Protein AF-B9A0T4-F1 (afdb_monomer)

InterPro domains:
  IPR021348 Domiain of unknown function DUF2963 [PF11178] (79-109)
  IPR021348 Domiain of unknown function DUF2963 [PF11178] (116-161)
  IPR021348 Domiain of unknown function DUF2963 [PF11178] (165-193)

Mean predicted aligned error: 15.24 Å

Foldseek 3Di:
DDDDPPPPPPVVVVVVVVVVVVVVVVVVVVVVVVVVPPDDDDDDDDDDDDDDDVVVVVVVVVVVVVVVVVVVVVCLVVQWDKDFDADPVNPATQKIFIAGPPLRATAKIFGADPVHNPATQKMFGADPVNATAKMWGADPVNPATQKMWGADPVNATAKMWGADPNSPFTQKMWGADPVNHTAKMWGADSVRHTPDMDGD

Secondary structure (DSSP, 8-state):
-----GGGSHHHHHHHHHHHHHHHHHHHHHHHHHHHTS-PPPP--------SHHHHHHHHHHHHHHHHHHHHHHHHHHHEEEEEEE-TTSSSEEEEEEEETTT--EEEEEEE-SS-SSSEEEEEEE-TTS-EEEEEEE-TTSSSEEEEEEE-TTS-EEEEEEE-TTSSSEEEEEEE-TTS-EEEEEEE-TTS-EEEEEE-

Organism: Onion yellows phytoplasma (strain OY-M) (NCBI:txid262768)

Structure (mmCIF, N/CA/C/O backbone):
data_AF-B9A0T4-F1
#
_entry.id   AF-B9A0T4-F1
#
loop_
_atom_site.group_PDB
_atom_site.id
_atom_site.type_symbol
_atom_site.label_atom_id
_atom_site.label_alt_id
_atom_site.label_comp_id
_atom_site.label_asym_id
_atom_site.label_entity_id
_atom_site.label_seq_id
_atom_site.pdbx_PDB_ins_code
_atom_site.Cartn_x
_atom_site.Cartn_y
_atom_site.Cartn_z
_atom_site.occupancy
_atom_site.B_iso_or_equiv
_atom_site.auth_seq_id
_atom_site.auth_comp_id
_atom_site.auth_asym_id
_atom_site.auth_atom_id
_atom_site.pdbx_PDB_model_num
ATOM 1 N N . MET A 1 1 ? -53.960 42.866 22.871 1.00 45.41 1 MET A N 1
ATOM 2 C CA . MET A 1 1 ? -52.857 43.375 23.716 1.00 45.41 1 MET A CA 1
ATOM 3 C C . MET A 1 1 ? -51.830 42.257 23.912 1.00 45.41 1 MET A C 1
ATOM 5 O O . MET A 1 1 ? -52.162 41.285 24.572 1.00 45.41 1 MET A O 1
ATOM 9 N N . LYS A 1 2 ? -50.658 42.354 23.263 1.00 39.75 2 LYS A N 1
ATOM 10 C CA . LYS A 1 2 ? -49.323 41.816 23.637 1.00 39.75 2 LYS A CA 1
ATOM 11 C C . LYS A 1 2 ? -48.435 41.761 22.384 1.00 39.75 2 LYS A C 1
ATOM 13 O O . LYS A 1 2 ? -48.797 41.174 21.372 1.00 39.75 2 LYS A O 1
ATOM 18 N N . THR A 1 3 ? -47.308 42.455 22.465 1.00 44.31 3 THR A N 1
ATOM 19 C CA . THR A 1 3 ? -46.312 42.695 21.417 1.00 44.31 3 THR A CA 1
ATOM 20 C C . THR A 1 3 ? -45.319 41.532 21.314 1.00 44.31 3 THR A C 1
ATOM 22 O O . THR A 1 3 ? -44.830 41.030 22.323 1.00 44.31 3 THR A O 1
ATOM 25 N N . ASN A 1 4 ? -44.987 41.114 20.088 1.00 44.19 4 ASN A N 1
ATOM 26 C CA . ASN A 1 4 ? -43.950 40.117 19.807 1.00 44.19 4 ASN A CA 1
ATOM 27 C C . ASN A 1 4 ? -42.601 40.818 19.564 1.00 44.19 4 ASN A C 1
ATOM 29 O O . ASN A 1 4 ? -42.313 41.262 18.457 1.00 44.19 4 ASN A O 1
ATOM 33 N N . ASN A 1 5 ? -41.780 40.918 20.613 1.00 55.59 5 ASN A N 1
ATOM 34 C CA . ASN A 1 5 ? -40.442 41.528 20.586 1.00 55.59 5 ASN A CA 1
ATOM 35 C C . ASN A 1 5 ? -39.289 40.498 20.616 1.00 55.59 5 ASN A C 1
ATOM 37 O O . ASN A 1 5 ? -38.144 40.851 20.898 1.00 55.59 5 ASN A O 1
ATOM 41 N N . GLN A 1 6 ? -39.531 39.219 20.310 1.00 54.44 6 GLN A N 1
ATOM 42 C CA . GLN A 1 6 ? -38.516 38.170 20.510 1.00 54.44 6 GLN A CA 1
ATOM 43 C C . GLN A 1 6 ? -37.467 38.021 19.392 1.00 54.44 6 GLN A C 1
ATOM 45 O O . GLN A 1 6 ? -36.498 37.281 19.563 1.00 54.44 6 GLN A O 1
ATOM 50 N N . LYS A 1 7 ? -37.572 38.742 18.267 1.00 50.25 7 LYS A N 1
ATOM 51 C CA . LYS A 1 7 ? -36.628 38.567 17.142 1.00 50.25 7 LYS A CA 1
ATOM 52 C C . LYS A 1 7 ? -35.309 39.349 17.279 1.00 50.25 7 LYS A C 1
ATOM 54 O O . LYS A 1 7 ? -34.365 39.067 16.551 1.00 50.25 7 LYS A O 1
ATOM 59 N N . LYS A 1 8 ? -35.199 40.296 18.224 1.00 48.72 8 LYS A N 1
ATOM 60 C CA . LYS A 1 8 ? -34.036 41.209 18.332 1.00 48.72 8 LYS A CA 1
ATOM 61 C C . LYS A 1 8 ? -32.921 40.741 19.287 1.00 48.72 8 LYS A C 1
ATOM 63 O O . LYS A 1 8 ? -31.848 41.338 19.283 1.00 48.72 8 LYS A O 1
ATOM 68 N N . LEU A 1 9 ? -33.136 39.687 20.087 1.00 53.84 9 LEU A N 1
ATOM 69 C CA . LEU A 1 9 ? -32.144 39.231 21.080 1.00 53.84 9 LEU A CA 1
ATOM 70 C C . LEU A 1 9 ? -31.079 38.280 20.500 1.00 53.84 9 LEU A C 1
ATOM 72 O O . LEU A 1 9 ? -29.910 38.389 20.860 1.00 53.84 9 LEU A O 1
ATOM 76 N N . LYS A 1 10 ? -31.450 37.385 19.570 1.00 53.00 10 LYS A N 1
ATOM 77 C CA . LYS A 1 10 ? -30.541 36.343 19.042 1.00 53.00 10 LYS A CA 1
ATOM 78 C C . LYS A 1 10 ? -29.350 36.915 18.260 1.00 53.00 10 LYS A C 1
ATOM 80 O O . LYS A 1 10 ? -28.236 36.426 18.414 1.00 53.00 10 LYS A O 1
ATOM 85 N N . ASN A 1 11 ? -29.549 38.001 17.510 1.00 52.66 11 ASN A N 1
ATOM 86 C CA . ASN A 1 11 ? -28.471 38.623 16.729 1.00 52.66 11 ASN A CA 1
ATOM 87 C C . ASN A 1 11 ? -27.453 39.375 17.604 1.00 52.66 11 ASN A C 1
ATOM 89 O O . ASN A 1 11 ? -26.297 39.494 17.215 1.00 52.66 11 ASN A O 1
ATOM 93 N N . LYS A 1 12 ? -27.842 39.852 18.798 1.00 50.31 12 LYS A N 1
ATOM 94 C CA . LYS A 1 12 ? -26.901 40.505 19.725 1.00 50.31 12 LYS A CA 1
ATOM 95 C C . LYS A 1 12 ? -25.941 39.507 20.371 1.00 50.31 12 LYS A C 1
ATOM 97 O O . LYS A 1 12 ? -24.775 39.831 20.543 1.00 50.31 12 LYS A O 1
ATOM 102 N N . ILE A 1 13 ? -26.410 38.296 20.677 1.00 54.97 13 ILE A N 1
ATOM 103 C CA . ILE A 1 13 ? -25.571 37.230 21.239 1.00 54.97 13 ILE A CA 1
ATOM 104 C C . ILE A 1 13 ? -24.464 36.837 20.252 1.00 54.97 13 ILE A C 1
ATOM 106 O O . ILE A 1 13 ? -23.302 36.864 20.631 1.00 54.97 13 ILE A O 1
ATOM 110 N N . PHE A 1 14 ? -24.766 36.603 18.971 1.00 52.88 14 PHE A N 1
ATOM 111 C CA . PHE A 1 14 ? -23.727 36.264 17.982 1.00 52.88 14 PHE A CA 1
ATOM 112 C C . PHE A 1 14 ? -22.645 37.351 17.816 1.00 52.88 14 PHE A C 1
ATOM 114 O O . PHE A 1 14 ? -21.471 37.023 17.662 1.00 52.88 14 PHE A O 1
ATOM 121 N N . ILE A 1 15 ? -23.006 38.636 17.917 1.00 56.72 15 ILE A N 1
ATOM 122 C CA . ILE A 1 15 ? -22.047 39.755 17.845 1.00 56.72 15 ILE A CA 1
ATOM 123 C C . ILE A 1 15 ? -21.117 39.780 19.071 1.00 56.72 15 ILE A C 1
ATOM 125 O O . ILE A 1 15 ? -19.922 40.031 18.933 1.00 56.72 15 ILE A O 1
ATOM 129 N N . ILE A 1 16 ? -21.640 39.478 20.264 1.00 54.59 16 ILE A N 1
ATOM 130 C CA . ILE A 1 16 ? -20.858 39.473 21.511 1.00 54.59 16 ILE A CA 1
ATOM 131 C C . ILE A 1 16 ? -19.826 38.332 21.516 1.00 54.59 16 ILE A C 1
ATOM 133 O O . ILE A 1 16 ? -18.684 38.549 21.914 1.00 54.59 16 ILE A O 1
ATOM 137 N N . TRP A 1 17 ? -20.187 37.144 21.017 1.00 48.72 17 TRP A N 1
ATOM 138 C CA . TRP A 1 17 ? -19.256 36.010 20.922 1.00 48.72 17 TRP A CA 1
ATOM 139 C C . TRP A 1 17 ? -18.187 36.211 19.836 1.00 48.72 17 TRP A C 1
ATOM 141 O O . TRP A 1 17 ? -17.027 35.867 20.055 1.00 48.72 17 TRP A O 1
ATOM 151 N N . GLY A 1 18 ? -18.537 36.837 18.704 1.00 52.94 18 GLY A N 1
ATOM 152 C CA . GLY A 1 18 ? -17.570 37.189 17.658 1.00 52.94 18 GLY A CA 1
ATOM 153 C C . GLY A 1 18 ? -16.496 38.174 18.136 1.00 52.94 18 GLY A C 1
ATOM 154 O O . GLY A 1 18 ? -15.316 37.967 17.863 1.00 52.94 18 GLY A O 1
ATOM 155 N N . LEU A 1 19 ? -16.888 39.188 18.919 1.00 56.19 19 LEU A N 1
ATOM 156 C CA . LEU A 1 19 ? -15.961 40.178 19.485 1.00 56.19 19 LEU A CA 1
ATOM 157 C C . LEU A 1 19 ? -14.999 39.574 20.521 1.00 56.19 19 LEU A C 1
ATOM 159 O O . LEU A 1 19 ? -13.835 39.978 20.596 1.00 56.19 19 LEU A O 1
ATOM 163 N N . PHE A 1 20 ? -15.454 38.576 21.283 1.00 59.62 20 PHE A N 1
ATOM 164 C CA . PHE A 1 20 ? -14.624 37.885 22.273 1.00 59.62 20 PHE A CA 1
ATOM 165 C C . PHE A 1 20 ? -13.517 37.054 21.610 1.00 59.62 20 PHE A C 1
ATOM 167 O O . PHE A 1 20 ? -12.359 37.118 22.020 1.00 59.62 20 PHE A O 1
ATOM 174 N N . ILE A 1 21 ? -13.851 36.334 20.533 1.00 65.06 21 ILE A N 1
ATOM 175 C CA . ILE A 1 21 ? -12.897 35.507 19.779 1.00 65.06 21 ILE A CA 1
ATOM 176 C C . ILE A 1 21 ? -11.823 36.383 19.121 1.00 65.06 21 ILE A C 1
ATOM 178 O O . ILE A 1 21 ? -10.635 36.075 19.216 1.00 65.06 21 ILE A O 1
ATOM 182 N N . THR A 1 22 ? -12.206 37.517 18.526 1.00 65.75 22 THR A N 1
ATOM 183 C CA . THR A 1 22 ? -11.238 38.464 17.948 1.00 65.75 22 THR A CA 1
ATOM 184 C C . THR A 1 22 ? -10.312 39.082 18.994 1.00 65.75 22 THR A C 1
ATOM 186 O O . THR A 1 22 ? -9.131 39.272 18.716 1.00 65.75 22 THR A O 1
ATOM 189 N N . GLY A 1 23 ? -10.809 39.347 20.209 1.00 69.94 23 GLY A N 1
ATOM 190 C CA . GLY A 1 23 ? -9.989 39.866 21.306 1.00 69.94 23 GLY A CA 1
ATOM 191 C C . GLY A 1 23 ? -8.914 38.874 21.756 1.00 69.94 23 GLY A C 1
ATOM 192 O O . GLY A 1 23 ? -7.755 39.252 21.909 1.00 69.94 23 GLY A O 1
ATOM 193 N N . VAL A 1 24 ? -9.269 37.593 21.895 1.00 75.31 24 VAL A N 1
ATOM 194 C CA . VAL A 1 24 ? -8.319 36.531 22.274 1.00 75.31 24 VAL A CA 1
ATOM 195 C C . VAL A 1 24 ? -7.234 36.355 21.209 1.00 75.31 24 VAL A C 1
ATOM 197 O O . VAL A 1 24 ? -6.053 36.286 21.547 1.00 75.31 24 VAL A O 1
ATOM 200 N N . ILE A 1 25 ? -7.605 36.358 19.924 1.00 75.88 25 ILE A N 1
ATOM 201 C CA . ILE A 1 25 ? -6.648 36.266 18.810 1.00 75.88 25 ILE A CA 1
ATOM 202 C C . ILE A 1 25 ? -5.667 37.444 18.832 1.00 75.88 25 ILE A C 1
ATOM 204 O O . ILE A 1 25 ? -4.465 37.238 18.672 1.00 75.88 25 ILE A O 1
ATOM 208 N N . LEU A 1 26 ? -6.151 38.665 19.083 1.00 74.75 26 LEU A N 1
ATOM 209 C CA . LEU A 1 26 ? -5.306 39.858 19.154 1.00 74.75 26 LEU A CA 1
ATOM 210 C C . LEU A 1 26 ? -4.283 39.768 20.299 1.00 74.75 26 LEU A C 1
ATOM 212 O O . LEU A 1 26 ? -3.116 40.099 20.105 1.00 74.75 26 LEU A O 1
ATOM 216 N N . VAL A 1 27 ? -4.695 39.271 21.471 1.00 79.19 27 VAL A N 1
ATOM 217 C CA . VAL A 1 27 ? -3.799 39.069 22.623 1.00 79.19 27 VAL A CA 1
ATOM 218 C C . VAL A 1 27 ? -2.712 38.045 22.299 1.00 79.19 27 VAL A C 1
ATOM 220 O O . VAL A 1 27 ? -1.538 38.303 22.562 1.00 79.19 27 VAL A O 1
ATOM 223 N N . PHE A 1 28 ? -3.065 36.921 21.668 1.00 80.81 28 PHE A N 1
ATOM 224 C CA . PHE A 1 28 ? -2.076 35.934 21.223 1.00 80.81 28 PHE A CA 1
ATOM 225 C C . PHE A 1 28 ? -1.101 36.509 20.187 1.00 80.81 28 PHE A C 1
ATOM 227 O O . PHE A 1 28 ? 0.096 36.237 20.266 1.00 80.81 28 PHE A O 1
ATOM 234 N N . LEU A 1 29 ? -1.575 37.347 19.259 1.00 76.75 29 LEU A N 1
ATOM 235 C CA . LEU A 1 29 ? -0.731 37.989 18.246 1.00 76.75 29 LEU A CA 1
ATOM 236 C C . LEU A 1 29 ? 0.253 38.994 18.867 1.00 76.75 29 LEU A C 1
ATOM 238 O O . LEU A 1 29 ? 1.410 39.060 18.459 1.00 76.75 29 LEU A O 1
ATOM 242 N N . ILE A 1 30 ? -0.180 39.732 19.895 1.00 79.56 30 ILE A N 1
ATOM 243 C CA . ILE A 1 30 ? 0.678 40.641 20.670 1.00 79.56 30 ILE A CA 1
ATOM 244 C C . ILE A 1 30 ? 1.736 39.853 21.451 1.00 79.56 30 ILE A C 1
ATOM 246 O O . ILE A 1 30 ? 2.905 40.230 21.432 1.00 79.56 30 ILE A O 1
ATOM 250 N N . ILE A 1 31 ? 1.364 38.741 22.095 1.00 78.19 31 ILE A N 1
ATOM 251 C CA . ILE A 1 31 ? 2.320 37.860 22.788 1.00 78.19 31 ILE A CA 1
ATOM 252 C C . ILE A 1 31 ? 3.355 37.306 21.798 1.00 78.19 31 ILE A C 1
ATOM 254 O O . ILE A 1 31 ? 4.543 37.274 22.115 1.00 78.19 31 ILE A O 1
ATOM 258 N N . LEU A 1 32 ? 2.931 36.928 20.587 1.00 75.81 32 LEU A N 1
ATOM 259 C CA . LEU A 1 32 ? 3.823 36.445 19.532 1.00 75.81 32 LEU A CA 1
ATOM 260 C C . LEU A 1 32 ? 4.799 37.538 19.062 1.00 75.81 32 LEU A C 1
ATOM 262 O O . LEU A 1 32 ? 6.000 37.292 18.975 1.00 75.81 32 LEU A O 1
ATOM 266 N N . LEU A 1 33 ? 4.310 38.761 18.837 1.00 72.06 33 LEU A N 1
ATOM 267 C CA . LEU A 1 33 ? 5.141 39.920 18.486 1.00 72.06 33 LEU A CA 1
ATOM 268 C C . LEU A 1 33 ? 6.152 40.257 19.594 1.00 72.06 33 LEU A C 1
ATOM 270 O O . LEU A 1 33 ? 7.320 40.515 19.308 1.00 72.06 33 LEU A O 1
ATOM 274 N N . LEU A 1 34 ? 5.736 40.202 20.862 1.00 70.88 34 LEU A N 1
ATOM 275 C CA . LEU A 1 34 ? 6.620 40.410 22.013 1.00 70.88 34 LEU A CA 1
ATOM 276 C C . LEU A 1 34 ? 7.663 39.293 22.160 1.00 70.88 34 LEU A C 1
ATOM 278 O O . LEU A 1 34 ? 8.795 39.567 22.556 1.00 70.88 34 LEU A O 1
ATOM 282 N N . ALA A 1 35 ? 7.313 38.049 21.822 1.00 71.19 35 ALA A N 1
ATOM 283 C CA . ALA A 1 35 ? 8.248 36.926 21.814 1.00 71.19 35 ALA A CA 1
ATOM 284 C C . ALA A 1 35 ? 9.317 37.076 20.719 1.00 71.19 35 ALA A C 1
ATOM 286 O O . ALA A 1 35 ? 10.482 36.767 20.965 1.00 71.19 35 ALA A O 1
ATOM 287 N N . MET A 1 36 ? 8.942 37.603 19.548 1.00 70.62 36 MET A N 1
ATOM 288 C CA . MET A 1 36 ? 9.875 37.897 18.454 1.00 70.62 36 MET A CA 1
ATOM 289 C C . MET A 1 36 ? 10.782 39.102 18.748 1.00 70.62 36 MET A C 1
ATOM 291 O O . MET A 1 36 ? 11.916 39.134 18.282 1.00 70.62 36 MET A O 1
ATOM 295 N N . ASN A 1 37 ? 10.327 40.064 19.559 1.00 56.72 37 ASN A N 1
ATOM 296 C CA . ASN A 1 37 ? 11.095 41.262 19.920 1.00 56.72 37 ASN A CA 1
ATOM 297 C C . ASN A 1 37 ? 12.138 41.054 21.036 1.00 56.72 37 ASN A C 1
ATOM 299 O O . ASN A 1 37 ? 12.704 42.033 21.532 1.00 56.72 37 ASN A O 1
ATOM 303 N N . LYS A 1 38 ? 12.450 39.811 21.432 1.00 52.94 38 LYS A N 1
ATOM 304 C CA . LYS A 1 38 ? 13.598 39.537 22.310 1.00 52.94 38 LYS A CA 1
ATOM 305 C C . LYS A 1 38 ? 14.914 39.704 21.538 1.00 52.94 38 LYS A C 1
ATOM 307 O O . LYS A 1 38 ? 15.445 38.765 20.964 1.00 52.94 38 LYS A O 1
ATOM 312 N N . THR A 1 39 ? 15.380 40.951 21.543 1.00 42.69 39 THR A N 1
ATOM 313 C CA . THR A 1 39 ? 16.760 41.459 21.538 1.00 42.69 39 THR A CA 1
ATOM 314 C C . THR A 1 39 ? 17.832 40.552 20.920 1.00 42.69 39 THR A C 1
ATOM 316 O O . THR A 1 39 ? 18.275 39.583 21.532 1.00 42.69 39 THR A O 1
ATOM 319 N N . GLN A 1 40 ? 18.345 40.964 19.754 1.00 40.53 40 GLN A N 1
ATOM 320 C CA . GLN A 1 40 ? 19.646 40.525 19.238 1.00 40.53 40 GLN A CA 1
ATOM 321 C C . GLN A 1 40 ? 20.738 40.726 20.309 1.00 40.53 40 GLN A C 1
ATOM 323 O O . GLN A 1 40 ? 20.899 41.851 20.795 1.00 40.53 40 GLN A O 1
ATOM 328 N N . PRO A 1 41 ? 21.521 39.694 20.668 1.00 39.22 41 PRO A N 1
ATOM 329 C CA . PRO A 1 41 ? 22.688 39.892 21.507 1.00 39.22 41 PRO A CA 1
ATOM 330 C C . PRO A 1 41 ? 23.753 40.662 20.721 1.00 39.22 41 PRO A C 1
ATOM 332 O O . PRO A 1 41 ? 24.174 40.249 19.641 1.00 39.22 41 PRO A O 1
ATOM 335 N N . LYS A 1 42 ? 24.169 41.802 21.280 1.00 34.53 42 LYS A N 1
ATOM 336 C CA . LYS A 1 42 ? 25.358 42.540 20.852 1.00 34.53 42 LYS A CA 1
ATOM 337 C C . LYS A 1 42 ? 26.580 41.639 21.019 1.00 34.53 42 LYS A C 1
ATOM 339 O O . LYS A 1 42 ? 26.772 41.052 22.081 1.00 34.53 42 LYS A O 1
ATOM 344 N N . THR A 1 43 ? 27.379 41.550 19.965 1.00 32.09 43 THR A N 1
ATOM 345 C CA . THR A 1 43 ? 28.679 40.887 19.953 1.00 32.09 43 THR A CA 1
ATOM 346 C C . THR A 1 43 ? 29.620 41.585 20.928 1.00 32.09 43 THR A C 1
ATOM 348 O O . THR A 1 43 ? 29.944 42.752 20.725 1.00 32.09 43 THR A O 1
ATOM 351 N N . ASP A 1 44 ? 30.092 40.858 21.934 1.00 33.00 44 ASP A N 1
ATOM 352 C CA . ASP A 1 44 ? 31.400 41.113 22.526 1.00 33.00 44 ASP A CA 1
ATOM 353 C C . ASP A 1 44 ? 32.096 39.764 22.738 1.00 33.00 44 ASP A C 1
ATOM 355 O O . ASP A 1 44 ? 31.520 38.815 23.277 1.00 33.00 44 ASP A O 1
ATOM 359 N N . ASN A 1 45 ? 33.303 39.648 22.193 1.00 34.62 45 ASN A N 1
ATOM 360 C CA . ASN A 1 45 ? 34.122 38.441 22.224 1.00 34.62 45 ASN A CA 1
ATOM 361 C C . ASN A 1 45 ? 34.846 38.351 23.571 1.00 34.62 45 ASN A C 1
ATOM 363 O O . ASN A 1 45 ? 35.559 39.290 23.909 1.00 34.62 45 ASN A O 1
ATOM 367 N N . GLN A 1 46 ? 34.777 37.195 24.247 1.00 35.78 46 GLN A N 1
ATOM 368 C CA . GLN A 1 46 ? 35.955 36.411 24.671 1.00 35.78 46 GLN A CA 1
ATOM 369 C C . GLN A 1 46 ? 35.573 35.117 25.439 1.00 35.78 46 GLN A C 1
ATOM 371 O O . GLN A 1 46 ? 34.996 35.158 26.518 1.00 35.78 46 GLN A O 1
ATOM 376 N N . ASN A 1 47 ? 36.019 33.989 24.865 1.00 34.22 47 ASN A N 1
ATOM 377 C CA . ASN A 1 47 ? 36.491 32.726 25.470 1.00 34.22 47 ASN A CA 1
ATOM 378 C C . ASN A 1 47 ? 35.524 31.652 26.057 1.00 34.22 47 ASN A C 1
ATOM 380 O O . ASN A 1 47 ? 35.149 31.700 27.221 1.00 34.22 47 ASN A O 1
ATOM 384 N N . GLN A 1 48 ? 35.399 30.561 25.260 1.00 31.31 48 GLN A N 1
ATOM 385 C CA . GLN A 1 48 ? 35.381 29.109 25.613 1.00 31.31 48 GLN A CA 1
ATOM 386 C C . GLN A 1 48 ? 34.034 28.446 26.027 1.00 31.31 48 GLN A C 1
ATOM 388 O O . GLN A 1 48 ? 33.231 29.105 26.675 1.00 31.31 48 GLN A O 1
ATOM 393 N N . PRO A 1 49 ? 33.764 27.129 25.780 1.00 38.25 49 PRO A N 1
ATOM 394 C CA . PRO A 1 49 ? 34.294 26.135 24.824 1.00 38.25 49 PRO A CA 1
ATOM 395 C C . PRO A 1 49 ? 33.240 25.603 23.813 1.00 38.25 49 PRO A C 1
ATOM 397 O O . PRO A 1 49 ? 32.041 25.526 24.075 1.00 38.25 49 PRO A O 1
ATOM 400 N N . THR A 1 50 ? 33.715 25.111 22.669 1.00 42.19 50 THR A N 1
ATOM 401 C CA . THR A 1 50 ? 32.918 24.480 21.605 1.00 42.19 50 THR A CA 1
ATOM 402 C C . THR A 1 50 ? 32.803 22.964 21.820 1.00 42.19 50 THR A C 1
ATOM 404 O O . THR A 1 50 ? 33.718 22.258 21.411 1.00 42.19 50 THR A O 1
ATOM 407 N N . LEU A 1 51 ? 31.707 22.452 22.415 1.00 44.28 51 LEU A N 1
ATOM 408 C CA . LEU A 1 51 ? 31.204 21.071 22.193 1.00 44.28 51 LEU A CA 1
ATOM 409 C C . LEU A 1 51 ? 29.809 20.780 22.823 1.00 44.28 51 LEU A C 1
ATOM 411 O O . LEU A 1 51 ? 29.680 19.861 23.620 1.00 44.28 51 LEU A O 1
ATOM 415 N N . THR A 1 52 ? 28.740 21.515 22.485 1.00 39.88 52 THR A N 1
ATOM 416 C CA . THR A 1 52 ? 27.361 21.152 22.933 1.00 39.88 52 THR A CA 1
ATOM 417 C C . THR A 1 52 ? 26.232 21.416 21.922 1.00 39.88 52 THR A C 1
ATOM 419 O O . THR A 1 52 ? 25.090 21.040 22.173 1.00 39.88 52 THR A O 1
ATOM 422 N N . SER A 1 53 ? 26.500 21.992 20.744 1.00 51.00 53 SER A N 1
ATOM 423 C CA . SER A 1 53 ? 25.426 22.400 19.815 1.00 51.00 53 SER A CA 1
ATOM 424 C C . SER A 1 53 ? 24.820 21.265 18.977 1.00 51.00 53 SER A C 1
ATOM 426 O O . SER A 1 53 ? 23.624 21.290 18.695 1.00 51.00 53 SER A O 1
ATOM 428 N N . LYS A 1 54 ? 25.601 20.243 18.593 1.00 49.91 54 LYS A N 1
ATOM 429 C CA . LYS A 1 54 ? 25.090 19.127 17.769 1.00 49.91 54 LYS A CA 1
ATOM 430 C C . LYS A 1 54 ? 24.114 18.226 18.529 1.00 49.91 54 LYS A C 1
ATOM 432 O O . LYS A 1 54 ? 23.125 17.787 17.951 1.00 49.91 54 LYS A O 1
ATOM 437 N N . THR A 1 55 ? 24.371 17.994 19.817 1.00 52.41 55 THR A N 1
ATOM 438 C CA . THR A 1 55 ? 23.522 17.157 20.678 1.00 52.41 55 THR A CA 1
ATOM 439 C C . THR A 1 55 ? 22.147 17.788 20.886 1.00 52.41 55 THR A C 1
ATOM 441 O O . THR A 1 55 ? 21.147 17.080 20.873 1.00 52.41 55 THR A O 1
ATOM 444 N N . ASN A 1 56 ? 22.087 19.121 20.990 1.00 65.75 56 ASN A N 1
ATOM 445 C CA . ASN A 1 56 ? 20.836 19.846 21.198 1.00 65.75 56 ASN A CA 1
ATOM 446 C C . ASN A 1 56 ? 19.937 19.817 19.946 1.00 65.75 56 ASN A C 1
ATOM 448 O O . ASN A 1 56 ? 18.775 19.449 20.041 1.00 65.75 56 ASN A O 1
ATOM 452 N N . LEU A 1 57 ? 20.488 20.058 18.749 1.00 75.00 57 LEU A N 1
ATOM 453 C CA . LEU A 1 57 ? 19.703 20.023 17.503 1.00 75.00 57 LEU A CA 1
ATOM 454 C C . LEU A 1 57 ? 19.145 18.629 17.177 1.00 75.00 57 LEU A C 1
ATOM 456 O O . LEU A 1 57 ? 18.013 18.503 16.714 1.00 75.00 57 LEU A O 1
ATOM 460 N N . GLN A 1 58 ? 19.925 17.569 17.413 1.00 77.56 58 GLN A N 1
ATOM 461 C CA . GLN A 1 58 ? 19.443 16.204 17.194 1.00 77.56 58 GLN A CA 1
ATOM 462 C C . GLN A 1 58 ? 18.364 15.823 18.216 1.00 77.56 58 GLN A C 1
ATOM 464 O O . GLN A 1 58 ? 17.339 15.261 17.834 1.00 77.56 58 GLN A O 1
ATOM 469 N N . GLN A 1 59 ? 18.549 16.183 19.488 1.00 83.19 59 GLN A N 1
ATOM 470 C CA . GLN A 1 59 ? 17.557 15.958 20.537 1.00 83.19 59 GLN A CA 1
ATOM 471 C C . GLN A 1 59 ? 16.266 16.752 20.288 1.00 83.19 59 GLN A C 1
ATOM 473 O O . GLN A 1 59 ? 15.171 16.217 20.466 1.00 83.19 59 GLN A O 1
ATOM 478 N N . GLU A 1 60 ? 16.367 18.002 19.834 1.00 81.62 60 GLU A N 1
ATOM 479 C CA . GLU A 1 60 ? 15.226 18.818 19.407 1.00 81.62 60 GLU A CA 1
ATOM 480 C C . GLU A 1 60 ? 14.491 18.165 18.229 1.00 81.62 60 GLU A C 1
ATOM 482 O O . GLU A 1 60 ? 13.265 18.045 18.262 1.00 81.62 60 GLU A O 1
ATOM 487 N N . GLN A 1 61 ? 15.218 17.655 17.228 1.00 84.12 61 GLN A N 1
ATOM 488 C CA . GLN A 1 61 ? 14.629 16.959 16.081 1.00 84.12 61 GLN A CA 1
ATOM 489 C C . GLN A 1 61 ? 13.947 15.641 16.478 1.00 84.12 61 GLN A C 1
ATOM 491 O O . GLN A 1 61 ? 12.865 15.319 15.980 1.00 84.12 61 GLN A O 1
ATOM 496 N N . GLU A 1 62 ? 14.554 14.864 17.372 1.00 92.25 62 GLU A N 1
ATOM 497 C CA . GLU A 1 62 ? 13.970 13.635 17.916 1.00 92.25 62 GLU A CA 1
ATOM 498 C C . GLU A 1 62 ? 12.709 13.940 18.729 1.00 92.25 62 GLU A C 1
ATOM 500 O O . GLU A 1 62 ? 11.685 13.275 18.546 1.00 92.25 62 GLU A O 1
ATOM 505 N N . THR A 1 63 ? 12.746 14.996 19.543 1.00 88.12 63 THR A N 1
ATOM 506 C CA . THR A 1 63 ? 11.597 15.482 20.317 1.00 88.12 63 THR A CA 1
ATOM 507 C C . THR A 1 63 ? 10.466 15.928 19.390 1.00 88.12 63 THR A C 1
ATOM 509 O O . THR A 1 63 ? 9.324 15.504 19.567 1.00 88.12 63 THR A O 1
ATOM 512 N N . TYR A 1 64 ? 10.771 16.705 18.347 1.00 88.88 64 TYR A N 1
ATOM 513 C CA . TYR A 1 64 ? 9.808 17.113 17.322 1.00 88.88 64 TYR A CA 1
ATOM 514 C C . TYR A 1 64 ? 9.161 15.903 16.635 1.00 88.88 64 TYR A C 1
ATOM 516 O O . TYR A 1 64 ? 7.935 15.807 16.551 1.00 88.88 64 TYR A O 1
ATOM 524 N N . ASN A 1 65 ? 9.970 14.934 16.199 1.00 91.25 65 ASN A N 1
ATOM 525 C CA . ASN A 1 65 ? 9.480 13.720 15.550 1.00 91.25 65 ASN A CA 1
ATOM 526 C C . ASN A 1 65 ? 8.599 12.883 16.492 1.00 91.25 65 ASN A C 1
ATOM 528 O O . ASN A 1 65 ? 7.598 12.313 16.053 1.00 91.25 65 ASN A O 1
ATOM 532 N N . ALA A 1 66 ? 8.947 12.802 17.778 1.00 93.75 66 ALA A N 1
ATOM 533 C CA . ALA A 1 66 ? 8.157 12.101 18.784 1.00 93.75 66 ALA A CA 1
ATOM 534 C C . ALA A 1 66 ? 6.795 12.775 19.010 1.00 93.75 66 ALA A C 1
ATOM 536 O O . ALA A 1 66 ? 5.768 12.093 18.998 1.00 93.75 66 ALA A O 1
ATOM 537 N N . ILE A 1 67 ? 6.772 14.106 19.135 1.00 89.62 67 ILE A N 1
ATOM 538 C CA . ILE A 1 67 ? 5.533 14.887 19.255 1.00 89.62 67 ILE A CA 1
ATOM 539 C C . ILE A 1 67 ? 4.653 14.678 18.019 1.00 89.62 67 ILE A C 1
ATOM 541 O O . ILE A 1 67 ? 3.468 14.380 18.157 1.00 89.62 67 ILE A O 1
ATOM 545 N N . LEU A 1 68 ? 5.226 14.752 16.815 1.00 90.75 68 LEU A N 1
ATOM 546 C CA . LEU A 1 68 ? 4.481 14.565 15.569 1.00 90.75 68 LEU A CA 1
ATOM 547 C C . LEU A 1 68 ? 3.850 13.167 15.478 1.00 90.75 68 LEU A C 1
ATOM 549 O O . LEU A 1 68 ? 2.698 13.034 15.067 1.00 90.75 68 LEU A O 1
ATOM 553 N N . ARG A 1 69 ? 4.575 12.121 15.898 1.00 91.94 69 ARG A N 1
ATOM 554 C CA . ARG A 1 69 ? 4.041 10.750 15.972 1.00 91.94 69 ARG A CA 1
ATOM 555 C C . ARG A 1 69 ? 2.885 10.645 16.962 1.00 91.94 69 ARG A C 1
ATOM 557 O O . ARG A 1 69 ? 1.890 9.999 16.644 1.00 91.94 69 ARG A O 1
ATOM 564 N N . LYS A 1 70 ? 3.002 11.285 18.129 1.00 92.06 70 LYS A N 1
ATOM 565 C CA . LYS A 1 70 ? 1.956 11.276 19.156 1.00 92.06 70 LYS A CA 1
ATOM 566 C C . LYS A 1 70 ? 0.689 11.981 18.675 1.00 92.06 70 LYS A C 1
ATOM 568 O O . LYS A 1 70 ? -0.376 11.380 18.722 1.00 92.06 70 LYS A O 1
ATOM 573 N N . ILE A 1 71 ? 0.824 13.190 18.123 1.00 89.38 71 ILE A N 1
ATOM 574 C CA . ILE A 1 71 ? -0.300 13.941 17.541 1.00 89.38 71 ILE A CA 1
ATOM 575 C C . ILE A 1 71 ? -0.982 13.112 16.454 1.00 89.38 71 ILE A C 1
ATOM 577 O O . ILE A 1 71 ? -2.202 12.999 16.447 1.00 89.38 71 ILE A O 1
ATOM 581 N N . LYS A 1 72 ? -0.206 12.488 15.557 1.00 86.50 72 LYS A N 1
ATOM 582 C CA . LYS A 1 72 ? -0.762 11.623 14.513 1.00 86.50 72 LYS A CA 1
ATOM 583 C C . LYS A 1 72 ? -1.566 10.457 15.098 1.00 86.50 72 LYS A C 1
ATOM 585 O O . LYS A 1 72 ? -2.663 10.202 14.623 1.00 86.50 72 LYS A O 1
ATOM 590 N N . SER A 1 73 ? -1.047 9.790 16.129 1.00 82.75 73 SER A N 1
ATOM 591 C CA . SER A 1 73 ? -1.741 8.681 16.795 1.00 82.75 73 SER A CA 1
ATOM 592 C C . SER A 1 73 ? -3.048 9.124 17.455 1.00 82.75 73 SER A C 1
ATOM 594 O O . SER A 1 73 ? -4.071 8.479 17.262 1.00 82.75 73 SER A O 1
ATOM 596 N N . GLU A 1 74 ? -3.033 10.234 18.197 1.00 86.31 74 GLU A N 1
ATOM 597 C CA . GLU A 1 74 ? -4.230 10.770 18.862 1.00 86.31 74 GLU A CA 1
ATOM 598 C C . GLU A 1 74 ? -5.288 11.217 17.846 1.00 86.31 74 GLU A C 1
ATOM 600 O O . GLU A 1 74 ? -6.472 10.920 18.000 1.00 86.31 74 GLU A O 1
ATOM 605 N N . VAL A 1 75 ? -4.870 11.886 16.767 1.00 83.06 75 VAL A N 1
ATOM 606 C CA . VAL A 1 75 ? -5.770 12.247 15.665 1.00 83.06 75 VAL A CA 1
ATOM 607 C C . VAL A 1 75 ? -6.353 10.990 15.029 1.00 83.06 75 VAL A C 1
ATOM 609 O O . VAL A 1 75 ? -7.565 10.935 14.833 1.00 83.06 75 VAL A O 1
ATOM 612 N N . ASP A 1 76 ? -5.539 9.969 14.751 1.00 81.06 76 ASP A N 1
ATOM 613 C CA . ASP A 1 76 ? -6.009 8.717 14.155 1.00 81.06 76 ASP A CA 1
ATOM 614 C C . ASP A 1 76 ? -7.043 8.010 15.053 1.00 81.06 76 ASP A C 1
ATOM 616 O O . ASP A 1 76 ? -8.019 7.475 14.531 1.00 81.06 76 ASP A O 1
ATOM 620 N N . GLU A 1 77 ? -6.877 8.035 16.379 1.00 81.69 77 GLU A N 1
ATOM 621 C CA . GLU A 1 77 ? -7.838 7.471 17.343 1.00 81.69 77 GLU A CA 1
ATOM 622 C C . GLU A 1 77 ? -9.158 8.253 17.415 1.00 81.69 77 GLU A C 1
ATOM 624 O O . GLU A 1 77 ? -10.220 7.657 17.586 1.00 81.69 77 GLU A O 1
ATOM 629 N N . LEU A 1 78 ? -9.119 9.578 17.257 1.00 83.12 78 LEU A N 1
ATOM 630 C CA . LEU A 1 78 ? -10.318 10.425 17.272 1.00 83.12 78 LEU A CA 1
ATOM 631 C C . LEU A 1 78 ? -11.080 10.404 15.940 1.00 83.12 78 LEU A C 1
ATOM 633 O O . LEU A 1 78 ? -12.305 10.563 15.893 1.00 83.12 78 LEU A O 1
ATOM 637 N N . THR A 1 79 ? -10.351 10.246 14.840 1.00 87.44 79 THR A N 1
ATOM 638 C CA . THR A 1 79 ? -10.892 10.386 13.483 1.00 87.44 79 THR A CA 1
ATOM 639 C C . THR A 1 79 ? -11.224 9.063 12.821 1.00 87.44 79 THR A C 1
ATOM 641 O O . THR A 1 79 ? -11.944 9.079 11.828 1.00 87.44 79 THR A O 1
ATOM 644 N N . ASN A 1 80 ? -10.792 7.925 13.374 1.00 92.44 80 ASN A N 1
ATOM 645 C CA . ASN A 1 80 ? -10.995 6.629 12.738 1.00 92.44 80 ASN A CA 1
ATOM 646 C C . ASN A 1 80 ? -11.604 5.572 13.664 1.00 92.44 80 ASN A C 1
ATOM 648 O O . ASN A 1 80 ? -11.380 5.544 14.869 1.00 92.44 80 ASN A O 1
ATOM 652 N N . ILE A 1 81 ? -12.345 4.646 13.064 1.00 94.00 81 ILE A N 1
ATOM 653 C CA . ILE A 1 81 ? -12.923 3.462 13.706 1.00 94.00 81 ILE A CA 1
ATOM 654 C C . ILE A 1 81 ? -12.221 2.233 13.147 1.00 94.00 81 ILE A C 1
ATOM 656 O O . ILE A 1 81 ? -11.984 2.155 11.943 1.00 94.00 81 ILE A O 1
ATOM 660 N N . LYS A 1 82 ? -11.905 1.265 14.010 1.00 95.38 82 LYS A N 1
ATOM 661 C CA . LYS A 1 82 ? -11.340 -0.026 13.604 1.00 95.38 82 LYS A CA 1
ATOM 662 C C . LYS A 1 82 ? -12.400 -1.115 13.723 1.00 95.38 82 LYS A C 1
ATOM 664 O O . LYS A 1 82 ? -12.962 -1.306 14.796 1.00 95.38 82 LYS A O 1
ATOM 669 N N . GLU A 1 83 ? -12.628 -1.844 12.638 1.00 95.75 83 GLU A N 1
ATOM 670 C CA . GLU A 1 83 ? -13.467 -3.045 12.617 1.00 95.75 83 GLU A CA 1
ATOM 671 C C . GLU A 1 83 ? -12.604 -4.253 12.252 1.00 95.75 83 GLU A C 1
ATOM 673 O O . GLU A 1 83 ? -11.946 -4.262 11.209 1.00 95.75 83 GLU A O 1
ATOM 678 N N . ILE A 1 84 ? -12.606 -5.274 13.108 1.00 95.31 84 ILE A N 1
ATOM 679 C CA . ILE A 1 84 ? -11.888 -6.529 12.873 1.00 95.31 84 ILE A CA 1
ATOM 680 C C . ILE A 1 84 ? -12.861 -7.511 12.228 1.00 95.31 84 ILE A C 1
ATOM 682 O O . ILE A 1 84 ? -13.951 -7.741 12.748 1.00 95.31 84 ILE A O 1
ATOM 686 N N . VAL A 1 85 ? -12.468 -8.087 11.094 1.00 95.31 85 VAL A N 1
ATOM 687 C CA . VAL A 1 85 ? -13.220 -9.152 10.433 1.00 95.31 85 VAL A CA 1
ATOM 688 C C . VAL A 1 85 ? -12.431 -10.443 10.541 1.00 95.31 85 VAL A C 1
ATOM 690 O O . VAL A 1 85 ? -11.305 -10.536 10.048 1.00 95.31 85 VAL A O 1
ATOM 693 N N . TYR A 1 86 ? -13.044 -11.432 11.179 1.00 93.81 86 TYR A N 1
ATOM 694 C CA . TYR A 1 86 ? -12.483 -12.763 11.367 1.00 93.81 86 TYR A CA 1
ATOM 695 C C . TYR A 1 86 ? -12.782 -13.674 10.173 1.00 93.81 86 TYR A C 1
ATOM 697 O O . TYR A 1 86 ? -13.636 -13.392 9.324 1.00 93.81 86 TYR A O 1
ATOM 705 N N . ARG A 1 87 ? -12.021 -14.760 10.076 1.00 90.06 87 ARG A N 1
ATOM 706 C CA . ARG A 1 87 ? -12.290 -15.889 9.182 1.00 90.06 87 ARG A CA 1
ATOM 707 C C . ARG A 1 87 ? -13.473 -16.714 9.714 1.00 90.06 87 ARG A C 1
ATOM 709 O O . ARG A 1 87 ? -13.899 -16.491 10.841 1.00 90.06 87 ARG A O 1
ATOM 716 N N . PRO A 1 88 ? -13.994 -17.691 8.944 1.00 92.62 88 PRO A N 1
ATOM 717 C CA . PRO A 1 88 ? -15.090 -18.554 9.402 1.00 92.62 88 PRO A CA 1
ATOM 718 C C . PRO A 1 88 ? -14.801 -19.374 10.672 1.00 92.62 88 PRO A C 1
ATOM 720 O O . PRO A 1 88 ? -15.719 -19.977 11.213 1.00 92.62 88 PRO A O 1
ATOM 723 N N . ASP A 1 89 ? -13.541 -19.444 11.114 1.00 90.44 89 ASP A N 1
ATOM 724 C CA . ASP A 1 89 ? -13.142 -20.064 12.383 1.00 90.44 89 ASP A CA 1
ATOM 725 C C . ASP A 1 89 ? -13.351 -19.159 13.615 1.00 90.44 89 ASP A C 1
ATOM 727 O O . ASP A 1 89 ? -13.128 -19.618 14.737 1.00 90.44 89 ASP A O 1
ATOM 731 N N . ASP A 1 90 ? -13.747 -17.897 13.407 1.00 88.62 90 ASP A N 1
ATOM 732 C CA . ASP A 1 90 ? -13.951 -16.848 14.415 1.00 88.62 90 ASP A CA 1
ATOM 733 C C . ASP A 1 90 ? -12.738 -16.573 15.329 1.00 88.62 90 ASP A C 1
ATOM 735 O O . ASP A 1 90 ? -12.868 -15.961 16.391 1.00 88.62 90 ASP A O 1
ATOM 739 N N . LYS A 1 91 ? -11.537 -17.005 14.927 1.00 87.88 91 LYS A N 1
ATOM 740 C CA . LYS A 1 91 ? -10.293 -16.850 15.698 1.00 87.88 91 LYS A CA 1
ATOM 741 C C . LYS A 1 91 ? -9.241 -16.084 14.922 1.00 87.88 91 LYS A C 1
ATOM 743 O O . LYS A 1 91 ? -8.634 -15.164 15.459 1.00 87.88 91 LYS A O 1
ATOM 748 N N . THR A 1 92 ? -9.041 -16.446 13.663 1.00 90.69 92 THR A N 1
ATOM 749 C CA . THR A 1 92 ? -7.993 -15.874 12.831 1.00 90.69 92 THR A CA 1
ATOM 750 C C . THR A 1 92 ? -8.512 -14.613 12.160 1.00 90.69 92 THR A C 1
ATOM 752 O O . THR A 1 92 ? -9.581 -14.601 11.539 1.00 90.69 92 THR A O 1
ATOM 755 N N . ILE A 1 93 ? -7.757 -13.523 12.270 1.00 92.25 93 ILE A N 1
ATOM 756 C CA . ILE A 1 93 ? -8.104 -12.266 11.608 1.00 92.25 93 ILE A CA 1
ATOM 757 C C . ILE A 1 93 ? -7.997 -12.464 10.090 1.00 92.25 93 ILE A C 1
ATOM 759 O O . ILE A 1 93 ? -6.996 -12.943 9.567 1.00 92.25 93 ILE A O 1
ATOM 763 N N . ASN A 1 94 ? -9.045 -12.087 9.358 1.00 93.62 94 ASN A N 1
ATOM 764 C CA . ASN A 1 94 ? -9.016 -12.026 7.899 1.00 93.62 94 ASN A CA 1
ATOM 765 C C . ASN A 1 94 ? -8.481 -10.659 7.455 1.00 93.62 94 ASN A C 1
ATOM 767 O O . ASN A 1 94 ? -7.492 -10.544 6.731 1.00 93.62 94 ASN A O 1
ATOM 771 N N . TYR A 1 95 ? -9.128 -9.595 7.929 1.00 96.06 95 TYR A N 1
ATOM 772 C CA . TYR A 1 95 ? -8.690 -8.230 7.681 1.00 96.06 95 TYR A CA 1
ATOM 773 C C . TYR A 1 95 ? -9.230 -7.259 8.731 1.00 96.06 95 TYR A C 1
ATOM 775 O O . TYR A 1 95 ? -10.269 -7.485 9.349 1.00 96.06 95 TYR A O 1
ATOM 783 N N . ILE A 1 96 ? -8.548 -6.127 8.876 1.00 96.75 96 ILE A N 1
ATOM 784 C CA . ILE A 1 96 ? -8.989 -4.990 9.685 1.00 96.75 96 ILE A CA 1
ATOM 785 C C . ILE A 1 96 ? -9.392 -3.862 8.740 1.00 96.75 96 ILE A C 1
ATOM 787 O O . ILE A 1 96 ? -8.606 -3.453 7.881 1.00 96.75 96 ILE A O 1
ATOM 791 N N . LYS A 1 97 ? -10.607 -3.341 8.901 1.00 97.56 97 LYS A N 1
ATOM 792 C CA . LYS A 1 97 ? -11.047 -2.099 8.265 1.00 97.56 97 LYS A CA 1
ATOM 793 C C . LYS A 1 97 ? -10.748 -0.926 9.183 1.00 97.56 97 LYS A C 1
ATOM 795 O O . LYS A 1 97 ? -10.966 -0.994 10.390 1.00 97.56 97 LYS A O 1
ATOM 800 N N . ILE A 1 98 ? -10.304 0.164 8.584 1.00 96.81 98 ILE A N 1
ATOM 801 C CA . ILE A 1 98 ? -10.212 1.474 9.210 1.00 96.81 98 ILE A CA 1
ATOM 802 C C . ILE A 1 98 ? -11.205 2.364 8.475 1.00 96.81 98 ILE A C 1
ATOM 804 O O . ILE A 1 98 ? -11.141 2.489 7.248 1.00 96.81 98 ILE A O 1
ATOM 808 N N . LEU A 1 99 ? -12.140 2.937 9.220 1.00 95.94 99 LEU A N 1
ATOM 809 C CA . LEU A 1 99 ? -13.240 3.739 8.711 1.00 95.94 99 LEU A CA 1
ATOM 810 C C . LEU A 1 99 ? -13.115 5.161 9.242 1.00 95.94 99 LEU A C 1
ATOM 812 O O . LEU A 1 99 ? -12.724 5.350 10.388 1.00 95.94 99 LEU A O 1
ATOM 816 N N . ASP A 1 100 ? -13.505 6.143 8.444 1.00 93.69 100 ASP A N 1
ATOM 817 C CA . ASP A 1 100 ? -13.652 7.520 8.907 1.00 93.69 100 ASP A CA 1
ATOM 818 C C . ASP A 1 100 ? -14.769 7.597 9.968 1.00 93.69 100 ASP A C 1
ATOM 820 O O . ASP A 1 100 ? -15.877 7.079 9.781 1.00 93.69 100 ASP A O 1
ATOM 824 N N . SER A 1 101 ? -14.482 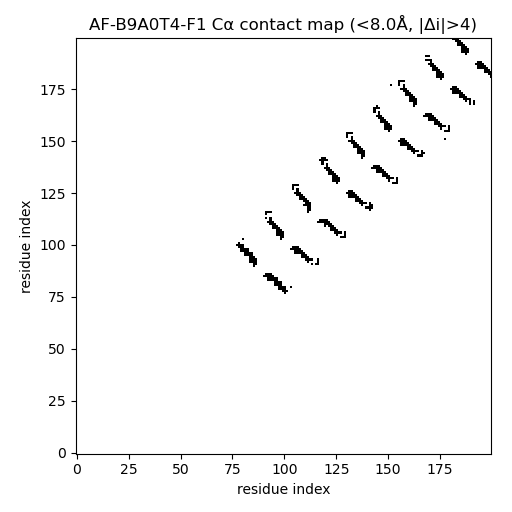8.210 11.116 1.00 91.25 101 SER A N 1
ATOM 825 C CA . SER A 1 101 ? -15.361 8.163 12.287 1.00 91.25 101 SER A CA 1
ATOM 826 C C . SER A 1 101 ? -16.665 8.932 12.090 1.00 91.25 101 SER A C 1
ATOM 828 O O . SER A 1 101 ? -17.663 8.600 12.740 1.00 91.25 101 SER A O 1
ATOM 830 N N . GLN A 1 102 ? -16.696 9.897 11.168 1.00 90.62 102 GLN A N 1
ATOM 831 C CA . GLN A 1 102 ? -17.862 10.733 10.886 1.00 90.62 102 GLN A CA 1
ATOM 832 C C . GLN A 1 102 ? -18.751 10.104 9.811 1.00 90.62 102 GLN A C 1
ATOM 834 O O . GLN A 1 102 ? -19.948 9.915 10.014 1.00 90.62 102 GLN A O 1
ATOM 839 N N . THR A 1 103 ? -18.159 9.748 8.675 1.00 93.88 103 THR A N 1
ATOM 840 C CA . THR A 1 103 ? -18.857 9.246 7.484 1.00 93.88 103 THR A CA 1
ATOM 841 C C . THR A 1 103 ? -19.082 7.739 7.505 1.00 93.88 103 THR A C 1
ATOM 843 O O . THR A 1 103 ? -19.894 7.242 6.725 1.00 93.88 103 THR A O 1
ATOM 846 N N . LYS A 1 104 ? -18.368 7.006 8.372 1.00 93.94 104 LYS A N 1
ATOM 847 C CA . LYS A 1 104 ? -18.337 5.533 8.433 1.00 93.94 104 LYS A CA 1
ATOM 848 C C . LYS A 1 104 ? -17.892 4.876 7.126 1.00 93.94 104 LYS A C 1
ATOM 850 O O . LYS A 1 104 ? -18.141 3.693 6.912 1.00 93.94 104 LYS A O 1
ATOM 855 N N . LYS A 1 105 ? -17.246 5.623 6.230 1.00 95.19 105 LYS A N 1
ATOM 856 C CA . LYS A 1 105 ? -16.692 5.064 4.998 1.00 95.19 105 LYS A CA 1
ATOM 857 C C . LYS A 1 105 ? -15.329 4.454 5.270 1.00 95.19 105 LYS A C 1
ATOM 859 O O . LYS A 1 105 ? -14.535 4.999 6.030 1.00 95.19 105 LYS A O 1
ATOM 864 N N . GLU A 1 106 ? -15.064 3.321 4.636 1.00 96.56 106 GLU A N 1
ATOM 865 C CA . GLU A 1 106 ? -13.768 2.657 4.715 1.00 96.56 106 GLU A CA 1
ATOM 866 C C . GLU A 1 106 ? -12.694 3.514 4.035 1.00 96.56 106 GLU A C 1
ATOM 868 O O . GLU A 1 106 ? -12.849 3.896 2.878 1.00 96.56 106 GLU A O 1
ATOM 873 N N . ILE A 1 107 ? -11.609 3.795 4.756 1.00 96.44 107 ILE A N 1
ATOM 874 C CA . ILE A 1 107 ? -10.453 4.557 4.262 1.00 96.44 107 ILE A CA 1
ATOM 875 C C . ILE A 1 107 ? -9.227 3.665 4.068 1.00 96.44 107 ILE A C 1
ATOM 877 O O . ILE A 1 107 ? -8.369 3.947 3.229 1.00 96.44 107 ILE A O 1
ATOM 881 N N . LYS A 1 108 ? -9.134 2.564 4.824 1.00 97.94 108 LYS A N 1
ATOM 882 C CA . LYS A 1 108 ? -8.026 1.615 4.728 1.00 97.94 108 LYS A CA 1
ATOM 883 C C . LYS A 1 108 ? -8.458 0.203 5.108 1.00 97.94 108 LYS A C 1
ATOM 885 O O . LYS A 1 108 ? -9.266 0.024 6.014 1.00 97.94 108 LYS A O 1
ATOM 890 N N . ARG A 1 109 ? -7.857 -0.796 4.464 1.00 98.00 109 ARG A N 1
ATOM 891 C CA . ARG A 1 109 ? -7.954 -2.213 4.839 1.00 98.00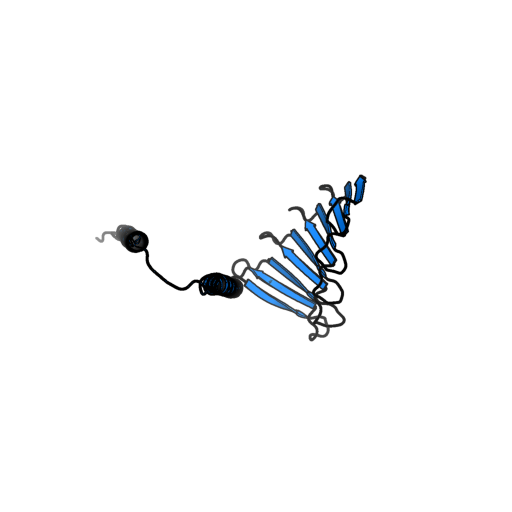 109 ARG A CA 1
ATOM 892 C C . ARG A 1 109 ? -6.572 -2.801 5.028 1.00 98.00 109 ARG A C 1
ATOM 894 O O . ARG A 1 109 ? -5.731 -2.622 4.153 1.00 98.00 109 ARG A O 1
ATOM 901 N N . ILE A 1 110 ? -6.364 -3.536 6.110 1.00 97.12 110 ILE A N 1
ATOM 902 C CA . ILE A 1 110 ? -5.162 -4.339 6.354 1.00 97.12 110 ILE A CA 1
ATOM 903 C C . ILE A 1 110 ? -5.576 -5.801 6.234 1.00 97.12 110 ILE A C 1
ATOM 905 O O . ILE A 1 110 ? -6.449 -6.236 6.976 1.00 97.12 110 ILE A O 1
ATOM 909 N N . VAL A 1 111 ? -5.009 -6.530 5.279 1.00 96.69 111 VAL A N 1
ATOM 910 C CA . VAL A 1 111 ? -5.357 -7.924 4.979 1.00 96.69 111 VAL A CA 1
ATOM 911 C C . VAL A 1 111 ? -4.241 -8.832 5.472 1.00 96.69 111 VAL A C 1
ATOM 913 O O . VAL A 1 111 ? -3.076 -8.574 5.168 1.00 96.69 111 VAL A O 1
ATOM 916 N N . TYR A 1 112 ? -4.601 -9.889 6.193 1.00 94.00 112 TYR A N 1
ATOM 917 C CA . TYR A 1 112 ? -3.664 -10.844 6.783 1.00 94.00 112 TYR A CA 1
ATOM 918 C C . TYR A 1 112 ? -3.594 -12.137 5.968 1.00 94.00 112 TYR A C 1
ATOM 920 O O . TYR A 1 112 ? -4.475 -12.423 5.146 1.00 94.00 112 TYR A O 1
ATOM 928 N N . ASP A 1 113 ? -2.519 -12.898 6.154 1.00 87.31 113 ASP A N 1
ATOM 929 C CA . ASP A 1 113 ? -2.394 -14.255 5.627 1.00 87.31 113 ASP A CA 1
ATOM 930 C C . ASP A 1 113 ? -3.501 -15.151 6.223 1.00 87.31 113 ASP A C 1
ATOM 932 O O . ASP A 1 113 ? -4.211 -14.795 7.165 1.00 87.31 113 ASP A O 1
ATOM 936 N N .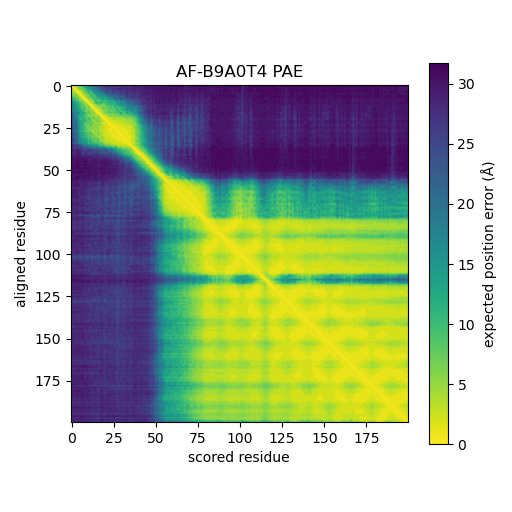 GLY A 1 114 ? -3.793 -16.271 5.568 1.00 74.44 114 GLY A N 1
ATOM 937 C CA . GLY A 1 114 ? -4.706 -17.286 6.081 1.00 74.44 114 GLY A CA 1
ATOM 938 C C . GLY A 1 114 ? -4.063 -18.385 6.886 1.00 74.44 114 GLY A C 1
ATOM 939 O O . GLY A 1 114 ? -4.800 -19.088 7.572 1.00 74.44 114 GLY A O 1
ATOM 940 N N . ALA A 1 115 ? -2.742 -18.527 6.815 1.00 74.44 115 ALA A N 1
ATOM 941 C CA . ALA A 1 115 ? -2.014 -19.458 7.666 1.00 74.44 115 ALA A CA 1
ATOM 942 C C . ALA A 1 115 ? -1.834 -18.920 9.098 1.00 74.44 115 ALA A C 1
ATOM 944 O O . ALA A 1 115 ? -1.883 -19.701 10.046 1.00 74.44 115 ALA A O 1
ATOM 945 N N . ASP A 1 116 ? -1.679 -17.603 9.249 1.00 69.88 116 ASP A N 1
ATOM 946 C CA . ASP A 1 116 ? -1.546 -16.899 10.525 1.00 69.88 116 ASP A CA 1
ATOM 947 C C . ASP A 1 116 ? -2.115 -15.471 10.429 1.00 69.88 116 ASP A C 1
ATOM 949 O O . ASP A 1 116 ? -2.268 -14.917 9.342 1.00 69.88 116 ASP A O 1
ATOM 953 N N . ASP A 1 117 ? -2.468 -14.876 11.569 1.00 74.81 117 ASP A N 1
ATOM 954 C CA . ASP A 1 117 ? -2.875 -13.469 11.688 1.00 74.81 117 ASP A CA 1
ATOM 955 C C . ASP A 1 117 ? -1.686 -12.529 11.963 1.00 74.81 117 ASP A C 1
ATOM 957 O O . ASP A 1 117 ? -1.872 -11.357 12.303 1.00 74.81 117 ASP A O 1
ATOM 961 N N . GLU A 1 118 ? -0.457 -13.021 11.794 1.00 81.81 118 GLU A N 1
ATOM 962 C CA . GLU A 1 118 ? 0.768 -12.271 12.065 1.00 81.81 118 GLU A CA 1
ATOM 963 C C . GLU A 1 118 ? 1.227 -11.499 10.822 1.00 81.81 118 GLU A C 1
ATOM 965 O O . GLU A 1 118 ? 1.620 -10.329 10.911 1.00 81.81 118 GLU A O 1
ATOM 970 N N . ASN A 1 119 ? 1.126 -12.119 9.643 1.00 89.94 119 ASN A N 1
ATOM 971 C CA . ASN A 1 119 ? 1.678 -11.561 8.416 1.00 89.94 119 ASN A CA 1
ATOM 972 C C . ASN A 1 119 ? 0.635 -10.794 7.598 1.00 89.94 119 ASN A C 1
ATOM 974 O O . ASN A 1 119 ? -0.388 -11.323 7.163 1.00 89.94 119 ASN A O 1
ATOM 978 N N . ILE A 1 120 ? 0.921 -9.519 7.329 1.00 94.44 120 ILE A N 1
ATOM 979 C CA . ILE A 1 120 ? 0.114 -8.693 6.427 1.00 94.44 120 ILE A CA 1
ATOM 980 C C . ILE A 1 120 ? 0.429 -9.099 4.987 1.00 94.44 120 ILE A C 1
ATOM 982 O O . ILE A 1 120 ? 1.571 -9.024 4.553 1.00 94.44 120 ILE A O 1
ATOM 986 N N . THR A 1 121 ? -0.588 -9.448 4.205 1.00 96.44 121 THR A N 1
ATOM 987 C CA . THR A 1 121 ? -0.435 -9.738 2.770 1.00 96.44 121 THR A CA 1
ATOM 988 C C . THR A 1 121 ? -0.589 -8.480 1.924 1.00 96.44 121 THR A C 1
ATOM 990 O O . THR A 1 121 ? 0.115 -8.286 0.927 1.00 96.44 121 THR A O 1
ATOM 993 N N . SER A 1 122 ? -1.511 -7.593 2.311 1.00 97.75 122 SER A N 1
ATOM 994 C CA . SER A 1 122 ? -1.733 -6.334 1.605 1.00 97.75 122 SER A CA 1
ATOM 995 C C . SER A 1 122 ? -2.394 -5.255 2.458 1.00 97.75 122 SER A C 1
ATOM 997 O O . SER A 1 122 ? -3.125 -5.533 3.406 1.00 97.75 122 SER A O 1
ATOM 999 N N . ILE A 1 123 ? -2.168 -3.999 2.075 1.00 98.50 123 ILE A N 1
ATOM 1000 C CA . ILE A 1 123 ? -2.885 -2.833 2.592 1.00 98.50 123 ILE A CA 1
ATOM 1001 C C . ILE A 1 123 ? -3.564 -2.113 1.430 1.00 98.50 123 ILE A C 1
ATOM 1003 O O . ILE A 1 123 ? -2.913 -1.768 0.444 1.00 98.50 123 ILE A O 1
ATOM 1007 N N . ARG A 1 124 ? -4.864 -1.851 1.563 1.00 98.62 124 ARG A N 1
ATOM 1008 C CA . ARG A 1 124 ? -5.680 -1.096 0.601 1.00 98.62 124 ARG A CA 1
ATOM 1009 C C . ARG A 1 124 ? -6.015 0.272 1.160 1.00 98.62 124 ARG A C 1
ATOM 1011 O O . ARG A 1 124 ? -6.367 0.366 2.328 1.00 98.62 124 ARG A O 1
ATOM 1018 N N . GLU A 1 125 ? -5.948 1.299 0.328 1.00 98.44 125 GLU A N 1
ATOM 1019 C CA . GLU A 1 125 ? -6.295 2.680 0.666 1.00 98.44 125 GLU A CA 1
ATOM 1020 C C . GLU A 1 125 ? -7.421 3.152 -0.261 1.00 98.44 125 GLU A C 1
ATOM 1022 O O . GLU A 1 125 ? -7.377 2.911 -1.473 1.00 98.44 125 GLU A O 1
ATOM 1027 N N . PHE A 1 126 ? -8.427 3.814 0.307 1.00 97.31 126 PHE A N 1
ATOM 1028 C CA . PHE A 1 126 ? -9.635 4.244 -0.394 1.00 97.31 126 PHE A CA 1
ATOM 1029 C C . PHE A 1 126 ? -9.794 5.764 -0.324 1.00 97.31 126 PHE A C 1
ATOM 1031 O O . PHE A 1 126 ? -9.376 6.403 0.640 1.00 97.31 126 PHE A O 1
ATOM 1038 N N . ASN A 1 127 ? -10.406 6.347 -1.352 1.00 94.69 127 ASN A N 1
ATOM 1039 C CA . ASN A 1 127 ? -10.790 7.756 -1.342 1.00 94.69 127 ASN A CA 1
ATOM 1040 C C . ASN A 1 127 ? -12.085 7.989 -0.525 1.00 94.69 127 ASN A C 1
ATOM 1042 O O . ASN A 1 127 ? -12.755 7.023 -0.146 1.00 94.69 127 ASN A O 1
ATOM 1046 N N . PRO A 1 128 ? -12.493 9.251 -0.280 1.00 91.56 128 PRO A N 1
ATOM 1047 C CA . PRO A 1 128 ? -13.730 9.570 0.445 1.00 91.56 128 PRO A CA 1
ATOM 1048 C C . PRO A 1 128 ? -15.020 9.046 -0.206 1.00 91.56 128 PRO A C 1
ATOM 1050 O O . PRO A 1 128 ? -16.072 8.986 0.435 1.00 91.56 128 PRO A O 1
ATOM 1053 N N . GLU A 1 129 ? -14.988 8.657 -1.479 1.00 92.19 129 GLU A N 1
ATOM 1054 C CA . GLU A 1 129 ? -16.098 8.004 -2.176 1.00 92.19 129 GLU A CA 1
ATOM 1055 C C . GLU A 1 129 ? -16.123 6.479 -1.968 1.00 92.19 129 GLU A C 1
ATOM 1057 O O . GLU A 1 129 ? -17.085 5.835 -2.382 1.00 92.19 129 GLU A O 1
ATOM 1062 N N . GLY A 1 130 ? -15.117 5.901 -1.303 1.00 93.31 130 GLY A N 1
ATOM 1063 C CA . GLY A 1 130 ? -14.981 4.462 -1.059 1.00 93.31 130 GLY A CA 1
ATOM 1064 C C . GLY A 1 130 ? -14.344 3.690 -2.219 1.00 93.31 130 GLY A C 1
ATOM 1065 O O . GLY A 1 130 ? -14.435 2.464 -2.275 1.00 93.31 130 GLY A O 1
ATOM 1066 N N . LYS A 1 131 ? -13.711 4.381 -3.170 1.00 96.06 131 LYS A N 1
ATOM 1067 C CA . LYS A 1 131 ? -13.018 3.766 -4.306 1.00 96.06 131 LYS A CA 1
ATOM 1068 C C . LYS A 1 131 ? -11.556 3.506 -3.966 1.00 96.06 131 LYS A C 1
ATOM 1070 O O . LYS A 1 131 ? -10.887 4.357 -3.385 1.00 96.06 131 LYS A O 1
ATOM 1075 N N . LEU A 1 132 ? -11.065 2.326 -4.345 1.00 97.69 132 LEU A N 1
ATOM 1076 C CA . LEU A 1 132 ? -9.670 1.932 -4.154 1.00 97.69 132 LEU A CA 1
ATOM 1077 C C . LEU A 1 132 ? -8.761 2.863 -4.960 1.00 97.69 132 LEU A C 1
ATOM 1079 O O . LEU A 1 132 ? -8.928 2.969 -6.171 1.00 97.69 132 LEU A O 1
ATOM 1083 N N . ILE A 1 133 ? -7.796 3.494 -4.294 1.00 98.06 133 ILE A N 1
ATOM 1084 C CA . ILE A 1 133 ? -6.802 4.370 -4.934 1.00 98.06 133 ILE A CA 1
ATOM 1085 C C . ILE A 1 133 ? -5.405 3.762 -4.922 1.00 98.06 133 ILE A C 1
ATOM 1087 O O . ILE A 1 133 ? -4.596 4.047 -5.806 1.00 98.06 133 ILE A O 1
ATOM 1091 N N . LYS A 1 134 ? -5.117 2.893 -3.9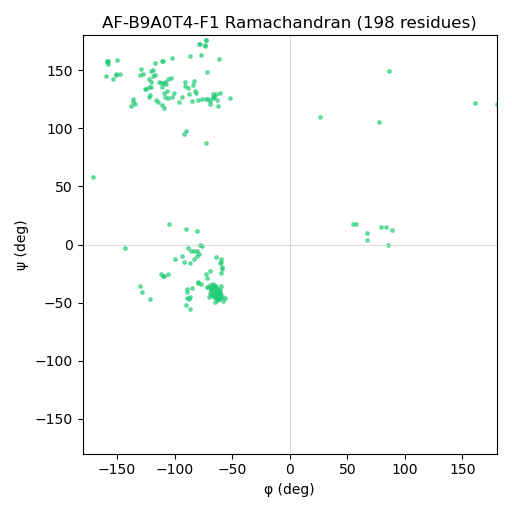47 1.00 98.62 134 LYS A N 1
ATOM 1092 C CA . LYS A 1 134 ? -3.807 2.267 -3.805 1.00 98.62 134 LYS A CA 1
ATOM 1093 C C . LYS A 1 134 ? -3.894 0.926 -3.094 1.00 98.62 134 LYS A C 1
ATOM 1095 O O . LYS A 1 134 ? -4.659 0.757 -2.149 1.00 98.62 134 LYS A O 1
ATOM 1100 N N . GLU A 1 135 ? -3.077 -0.021 -3.534 1.00 98.69 135 GLU A N 1
ATOM 1101 C CA . GLU A 1 135 ? -2.912 -1.320 -2.885 1.00 98.69 135 GLU A CA 1
ATOM 1102 C C . GLU A 1 135 ? -1.423 -1.658 -2.784 1.00 98.69 135 GLU A C 1
ATOM 1104 O O . GLU A 1 135 ? -0.719 -1.723 -3.792 1.00 98.69 135 GLU A O 1
ATOM 1109 N N . THR A 1 136 ? -0.942 -1.850 -1.560 1.00 98.69 136 THR A N 1
ATOM 1110 C CA . THR A 1 136 ? 0.438 -2.235 -1.246 1.00 98.69 136 THR A CA 1
ATOM 1111 C C . THR A 1 136 ? 0.459 -3.717 -0.910 1.00 98.69 136 THR A C 1
ATOM 1113 O O . THR A 1 136 ? -0.297 -4.149 -0.048 1.00 98.69 136 THR A O 1
ATOM 1116 N N . PHE A 1 137 ? 1.311 -4.485 -1.578 1.00 98.50 137 PHE A N 1
ATOM 1117 C CA . PHE A 1 137 ? 1.511 -5.913 -1.345 1.00 98.50 137 PHE A CA 1
ATOM 1118 C C . PHE A 1 137 ? 2.831 -6.141 -0.629 1.00 98.50 137 PHE A C 1
ATOM 1120 O O . PHE A 1 137 ? 3.830 -5.505 -0.976 1.00 98.50 137 PHE A O 1
ATOM 1127 N N . TYR A 1 138 ? 2.843 -7.095 0.290 1.00 97.31 138 TYR A N 1
ATOM 1128 C CA . TYR A 1 138 ? 4.014 -7.462 1.076 1.00 97.31 138 TYR A CA 1
ATOM 1129 C C . TYR A 1 138 ? 4.518 -8.856 0.686 1.00 97.31 138 TYR A C 1
ATOM 1131 O O . TYR A 1 138 ? 3.795 -9.645 0.075 1.00 97.31 138 TYR A O 1
ATOM 1139 N N . LEU A 1 139 ? 5.789 -9.128 0.971 1.00 95.44 139 LEU A N 1
ATOM 1140 C CA . LEU A 1 139 ? 6.360 -10.470 0.930 1.00 95.44 139 LEU A CA 1
ATOM 1141 C C . LEU A 1 139 ? 5.855 -11.295 2.124 1.00 95.44 139 LEU A C 1
ATOM 1143 O O . LEU A 1 139 ? 5.160 -10.787 3.000 1.00 95.44 139 LEU A O 1
ATOM 1147 N N . LEU A 1 140 ? 6.234 -12.575 2.158 1.00 91.19 140 LEU A N 1
ATOM 1148 C CA . LEU A 1 140 ? 5.840 -13.525 3.209 1.00 91.19 140 LEU A CA 1
ATOM 1149 C C . LEU A 1 140 ? 6.266 -13.105 4.624 1.00 91.19 140 LEU A C 1
ATOM 1151 O O . LEU A 1 140 ? 5.705 -13.596 5.589 1.00 91.19 140 LEU A O 1
ATOM 1155 N N . ASP A 1 141 ? 7.236 -12.199 4.755 1.00 91.06 141 ASP A N 1
ATOM 1156 C CA . ASP A 1 141 ? 7.655 -11.646 6.048 1.00 91.06 141 ASP A CA 1
ATOM 1157 C C . ASP A 1 141 ? 6.684 -10.596 6.627 1.00 91.06 141 ASP A C 1
ATOM 1159 O O . ASP A 1 141 ? 6.960 -10.013 7.679 1.00 91.06 141 ASP A O 1
ATOM 1163 N N . GLY A 1 142 ? 5.607 -10.278 5.897 1.00 90.62 142 GLY A N 1
ATOM 1164 C CA . GLY A 1 142 ? 4.563 -9.333 6.287 1.00 90.62 142 GLY A CA 1
ATOM 1165 C C . GLY A 1 142 ? 5.005 -7.868 6.374 1.00 90.62 142 GLY A C 1
ATOM 1166 O O . GLY A 1 142 ? 4.221 -7.014 6.792 1.00 90.62 142 GLY A O 1
ATOM 1167 N N . LYS A 1 143 ? 6.256 -7.548 6.017 1.00 92.06 143 LYS A N 1
ATOM 1168 C CA . LYS A 1 143 ? 6.883 -6.234 6.271 1.00 92.06 143 LYS A CA 1
ATOM 1169 C C . LYS A 1 143 ? 7.531 -5.643 5.029 1.00 92.06 143 LYS A C 1
ATOM 1171 O O . LYS A 1 143 ? 7.471 -4.429 4.823 1.00 92.06 143 LYS A O 1
ATOM 1176 N N . THR A 1 144 ? 8.121 -6.479 4.186 1.00 96.25 144 THR A N 1
ATOM 1177 C CA . THR A 1 144 ? 8.847 -6.048 2.994 1.00 96.25 144 THR A CA 1
ATOM 1178 C C . THR A 1 144 ? 7.882 -5.856 1.835 1.00 96.25 144 THR A C 1
ATOM 1180 O O . THR A 1 144 ? 7.150 -6.768 1.462 1.00 96.25 144 THR A O 1
ATOM 1183 N N . ILE A 1 145 ? 7.861 -4.663 1.239 1.00 98.19 145 ILE A N 1
ATOM 1184 C CA . ILE A 1 145 ? 6.950 -4.352 0.131 1.00 98.19 145 ILE A CA 1
ATOM 1185 C C . ILE A 1 145 ? 7.393 -5.107 -1.125 1.00 98.19 145 ILE A C 1
ATOM 1187 O O . ILE A 1 145 ? 8.511 -4.949 -1.599 1.00 98.19 145 ILE A O 1
ATOM 1191 N N . SER A 1 146 ? 6.486 -5.881 -1.713 1.00 98.31 146 SER A N 1
ATOM 1192 C CA . SER A 1 146 ? 6.697 -6.571 -2.988 1.00 98.31 146 SER A CA 1
ATOM 1193 C C . SER A 1 146 ? 6.288 -5.702 -4.178 1.00 98.31 146 SER A C 1
ATOM 1195 O O . SER A 1 146 ? 7.000 -5.588 -5.180 1.00 98.31 146 SER A O 1
ATOM 1197 N N . SER A 1 147 ? 5.112 -5.076 -4.094 1.00 98.69 147 SER A N 1
ATOM 1198 C CA . SER A 1 147 ? 4.613 -4.202 -5.155 1.00 98.69 147 SER A CA 1
ATOM 1199 C C . SER A 1 147 ? 3.565 -3.218 -4.655 1.00 98.69 147 SER A C 1
ATOM 1201 O O . SER A 1 147 ? 2.903 -3.458 -3.650 1.00 98.69 147 SER A O 1
ATOM 1203 N N . ILE A 1 148 ? 3.382 -2.125 -5.390 1.00 98.88 148 ILE A N 1
ATOM 1204 C CA . ILE A 1 148 ? 2.325 -1.138 -5.159 1.00 98.88 148 ILE A CA 1
ATOM 1205 C C . ILE A 1 148 ? 1.529 -0.978 -6.450 1.00 98.88 148 ILE A C 1
ATOM 1207 O O . ILE A 1 148 ? 2.116 -0.851 -7.524 1.00 98.88 148 ILE A O 1
ATOM 1211 N N . ARG A 1 149 ? 0.200 -0.991 -6.350 1.00 98.81 149 ARG A N 1
ATOM 1212 C CA . ARG A 1 149 ? -0.735 -0.650 -7.430 1.00 98.81 149 ARG A CA 1
ATOM 1213 C C . ARG A 1 149 ? -1.389 0.688 -7.131 1.00 98.81 149 ARG A C 1
ATOM 1215 O O . ARG A 1 149 ? -1.768 0.932 -5.989 1.00 98.81 149 ARG A O 1
ATOM 1222 N N . GLU A 1 150 ? -1.560 1.500 -8.162 1.00 98.56 150 GLU A N 1
ATOM 1223 C CA . GLU A 1 150 ? -2.245 2.793 -8.109 1.00 98.56 150 GLU A CA 1
ATOM 1224 C C . GLU A 1 150 ? -3.409 2.782 -9.104 1.00 98.56 150 GLU A C 1
ATOM 1226 O O . GLU A 1 150 ? -3.298 2.205 -10.196 1.00 98.56 150 GLU A O 1
ATOM 1231 N N . PHE A 1 151 ? -4.522 3.406 -8.723 1.00 97.94 151 PHE A N 1
ATOM 1232 C CA . PHE A 1 151 ? -5.784 3.360 -9.458 1.00 97.94 151 PHE A CA 1
ATOM 1233 C C . PHE A 1 151 ? -6.317 4.770 -9.728 1.00 97.94 151 PHE A C 1
ATOM 1235 O O . PHE A 1 151 ? -6.133 5.681 -8.922 1.00 97.94 151 PHE A O 1
ATOM 1242 N N . ASN A 1 152 ? -6.989 4.945 -10.864 1.00 94.38 152 ASN A N 1
ATOM 1243 C CA . ASN A 1 152 ? -7.700 6.180 -11.188 1.00 94.38 152 ASN A CA 1
ATOM 1244 C C . ASN A 1 152 ? -9.058 6.271 -10.452 1.00 94.38 152 ASN A C 1
ATOM 1246 O O . ASN A 1 152 ? -9.500 5.292 -9.838 1.00 94.38 152 ASN A O 1
ATOM 1250 N N . PRO A 1 153 ? -9.761 7.419 -10.524 1.00 92.12 153 PRO A N 1
ATOM 1251 C CA . PRO A 1 153 ? -11.085 7.587 -9.922 1.00 92.12 153 PRO A CA 1
ATOM 1252 C C . PRO A 1 153 ? -12.164 6.625 -10.444 1.00 92.12 153 PRO A C 1
ATOM 1254 O O . PRO A 1 153 ? -13.215 6.491 -9.817 1.00 92.12 153 PRO A O 1
ATOM 1257 N N . GLU A 1 154 ? -11.954 5.946 -11.569 1.00 92.31 154 GLU A N 1
ATOM 1258 C CA . GLU A 1 154 ? -12.837 4.907 -12.109 1.00 92.31 154 GLU A CA 1
ATOM 1259 C C . GLU A 1 154 ? -12.514 3.502 -11.564 1.00 92.31 154 GLU A C 1
ATOM 1261 O O . GLU A 1 154 ? -13.221 2.542 -11.874 1.00 92.31 154 GLU A O 1
ATOM 1266 N N . GLY A 1 155 ? -11.470 3.360 -10.740 1.00 92.69 155 GLY A N 1
ATOM 1267 C CA . GLY A 1 155 ? -11.022 2.086 -10.171 1.00 92.69 155 GLY A CA 1
ATOM 1268 C C . GLY A 1 155 ? -10.191 1.229 -11.132 1.00 92.69 155 GLY A C 1
ATOM 1269 O O . GLY A 1 155 ? -9.993 0.037 -10.893 1.00 92.69 155 GLY A O 1
ATOM 1270 N N . LYS A 1 156 ? -9.702 1.804 -12.234 1.00 95.94 156 LYS A N 1
ATOM 1271 C CA . LYS A 1 156 ? -8.790 1.147 -13.176 1.00 95.94 156 LYS A CA 1
ATOM 1272 C C . LYS A 1 156 ? -7.351 1.364 -12.732 1.00 95.94 156 LYS A C 1
ATOM 1274 O O . LYS A 1 156 ? -6.960 2.466 -12.359 1.00 95.94 156 LYS A O 1
ATOM 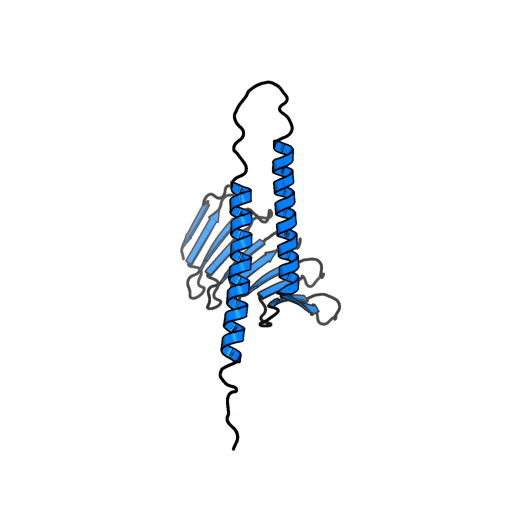1279 N N . GLN A 1 157 ? -6.559 0.296 -12.767 1.00 97.75 157 GLN A N 1
ATOM 1280 C CA . GLN A 1 157 ? -5.142 0.368 -12.430 1.00 97.75 157 GLN A CA 1
ATOM 1281 C C . GLN A 1 157 ? -4.419 1.209 -13.483 1.00 97.75 157 GLN A C 1
ATOM 1283 O O . GLN A 1 157 ? -4.504 0.893 -14.664 1.00 97.75 157 GLN A O 1
ATOM 1288 N N . ILE A 1 158 ? -3.687 2.230 -13.045 1.00 98.00 158 ILE A N 1
ATOM 1289 C CA . ILE A 1 158 ? -2.901 3.119 -13.916 1.00 98.00 158 ILE A CA 1
ATOM 1290 C C . ILE A 1 158 ? -1.405 2.842 -13.817 1.00 98.00 158 ILE A C 1
ATOM 1292 O O . ILE A 1 158 ? -0.658 3.068 -14.768 1.00 98.00 158 ILE A O 1
ATOM 1296 N N . LYS A 1 159 ? -0.959 2.293 -12.684 1.00 98.62 159 LYS A N 1
ATOM 1297 C CA . LYS A 1 159 ? 0.451 2.014 -12.435 1.00 98.62 159 LYS A CA 1
ATOM 1298 C C . LYS A 1 159 ? 0.629 0.834 -11.495 1.00 98.62 159 LYS A C 1
ATOM 1300 O O . LYS A 1 159 ? -0.171 0.612 -10.585 1.00 98.62 159 LYS A O 1
ATOM 1305 N N . LYS A 1 160 ? 1.696 0.070 -11.718 1.00 98.75 160 LYS A N 1
ATOM 1306 C CA . LYS A 1 160 ? 2.174 -0.945 -10.781 1.00 98.75 160 LYS A CA 1
ATOM 1307 C C . LYS A 1 160 ? 3.692 -0.907 -10.670 1.00 98.75 160 LYS A C 1
ATOM 1309 O O . LYS A 1 160 ? 4.386 -1.171 -11.650 1.00 98.75 160 LYS A O 1
ATOM 1314 N N . THR A 1 161 ? 4.185 -0.641 -9.470 1.00 98.88 161 THR A N 1
ATOM 1315 C CA . THR A 1 161 ? 5.611 -0.615 -9.127 1.00 98.88 161 THR A CA 1
ATOM 1316 C C . THR A 1 161 ? 5.982 -1.923 -8.443 1.00 98.88 161 THR A C 1
ATOM 1318 O O . THR A 1 161 ? 5.292 -2.346 -7.519 1.00 98.88 161 THR A O 1
ATOM 1321 N N . PHE A 1 162 ? 7.049 -2.572 -8.894 1.00 98.81 162 PHE A N 1
ATOM 1322 C CA . PHE A 1 162 ? 7.607 -3.784 -8.296 1.00 98.81 162 PHE A CA 1
ATOM 1323 C C . PHE A 1 162 ? 8.939 -3.455 -7.641 1.00 98.81 162 PHE A C 1
ATOM 1325 O O . PHE A 1 162 ? 9.746 -2.738 -8.235 1.00 98.81 162 PHE A O 1
ATOM 1332 N N . TYR A 1 163 ? 9.181 -4.028 -6.470 1.00 98.56 163 TYR A N 1
ATOM 1333 C CA . TYR A 1 163 ? 10.404 -3.831 -5.704 1.00 98.56 163 TYR A CA 1
ATOM 1334 C C . TYR A 1 163 ? 11.255 -5.105 -5.694 1.00 98.56 163 TYR A C 1
ATOM 1336 O O . TYR A 1 163 ? 10.756 -6.205 -5.945 1.00 98.56 163 TYR A O 1
ATOM 1344 N N . LEU A 1 164 ? 12.553 -4.948 -5.450 1.00 97.69 164 LEU A N 1
ATOM 1345 C CA . LEU A 1 164 ? 13.455 -6.050 -5.126 1.00 97.69 164 LEU A CA 1
ATOM 1346 C C . LEU A 1 164 ? 13.184 -6.561 -3.701 1.00 97.69 164 LEU A C 1
ATOM 1348 O O . LEU A 1 164 ? 12.368 -6.010 -2.965 1.00 97.69 164 LEU A O 1
ATOM 1352 N N . L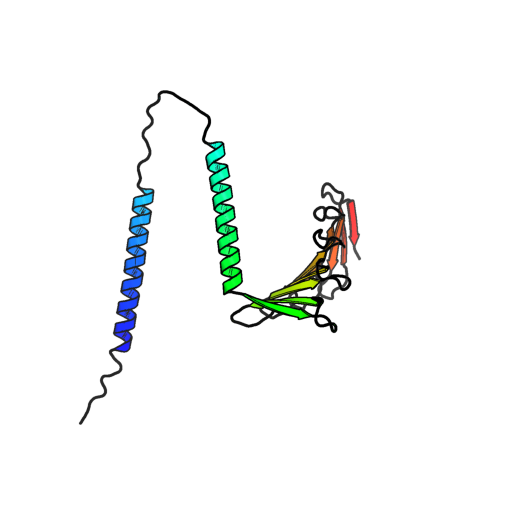EU A 1 165 ? 13.892 -7.622 -3.304 1.00 96.44 165 LEU A N 1
ATOM 1353 C CA . LEU A 1 165 ? 13.741 -8.261 -1.989 1.00 96.44 165 LEU A CA 1
ATOM 1354 C C . LEU A 1 165 ? 14.122 -7.361 -0.801 1.00 96.44 165 LEU A C 1
ATOM 1356 O O . LEU A 1 165 ? 13.832 -7.712 0.333 1.00 96.44 165 LEU A O 1
ATOM 1360 N N . ASP A 1 166 ? 14.747 -6.208 -1.040 1.00 95.62 166 ASP A N 1
ATOM 1361 C CA . ASP A 1 166 ? 14.983 -5.192 -0.007 1.00 95.62 166 ASP A CA 1
ATOM 1362 C C . ASP A 1 166 ? 13.741 -4.327 0.298 1.00 95.62 166 ASP A C 1
ATOM 1364 O O . ASP A 1 166 ? 13.765 -3.514 1.225 1.00 95.62 166 ASP A O 1
ATOM 1368 N N . GLY A 1 167 ? 12.671 -4.470 -0.496 1.00 94.81 167 GLY A N 1
ATOM 1369 C CA . GLY A 1 167 ? 11.411 -3.734 -0.386 1.00 94.81 167 GLY A CA 1
ATOM 1370 C C . GLY A 1 167 ? 11.498 -2.240 -0.684 1.00 94.81 167 GLY A C 1
ATOM 1371 O O . GLY A 1 167 ? 10.547 -1.509 -0.404 1.00 94.81 167 GLY A O 1
ATOM 1372 N N . LYS A 1 168 ? 12.629 -1.762 -1.212 1.00 95.81 168 LYS A N 1
ATOM 1373 C CA . LYS A 1 168 ? 12.914 -0.334 -1.423 1.00 95.81 168 LYS A CA 1
ATOM 1374 C C . LYS A 1 168 ? 13.362 -0.043 -2.845 1.00 95.81 168 LYS A C 1
ATOM 1376 O O . LYS A 1 168 ? 12.922 0.943 -3.434 1.00 95.81 168 LYS A O 1
ATOM 1381 N N . THR A 1 169 ? 14.200 -0.901 -3.408 1.00 97.75 169 THR A N 1
ATOM 1382 C CA . THR A 1 169 ? 14.761 -0.718 -4.742 1.00 97.75 169 THR A CA 1
ATOM 1383 C C . THR A 1 169 ? 13.738 -1.134 -5.786 1.00 97.75 169 THR A C 1
ATOM 1385 O O . THR A 1 169 ? 13.228 -2.253 -5.763 1.00 97.75 169 THR A O 1
ATOM 1388 N N . ILE A 1 170 ? 13.416 -0.236 -6.715 1.00 98.62 170 ILE A N 1
ATOM 1389 C CA . ILE A 1 170 ? 12.445 -0.514 -7.775 1.00 98.62 170 ILE A CA 1
ATOM 1390 C C . ILE A 1 170 ? 13.077 -1.467 -8.790 1.00 98.62 170 ILE A C 1
ATOM 1392 O O . ILE A 1 170 ? 14.124 -1.187 -9.359 1.00 98.62 170 ILE A O 1
ATOM 1396 N N . SER A 1 171 ? 12.408 -2.586 -9.051 1.00 98.50 171 SER A N 1
ATOM 1397 C CA . SER A 1 171 ? 12.788 -3.543 -10.091 1.00 98.50 171 SER A CA 1
ATOM 1398 C C . SER A 1 171 ? 12.182 -3.169 -11.443 1.00 98.50 171 SER A C 1
ATOM 1400 O O . SER A 1 171 ? 12.850 -3.175 -12.479 1.00 98.50 171 SER A O 1
ATOM 1402 N N . SER A 1 172 ? 10.886 -2.849 -11.451 1.00 98.75 172 SER A N 1
ATOM 1403 C CA . SER A 1 172 ? 10.189 -2.422 -12.662 1.00 98.75 172 SER A CA 1
ATOM 1404 C C . SER A 1 172 ? 8.925 -1.634 -12.350 1.00 98.75 172 SER A C 1
ATOM 1406 O O . SER A 1 172 ? 8.323 -1.791 -11.287 1.00 98.75 172 SER A O 1
ATOM 1408 N N . ILE A 1 173 ? 8.492 -0.826 -13.311 1.00 98.88 173 ILE A N 1
ATOM 1409 C CA . ILE A 1 173 ? 7.213 -0.120 -13.296 1.00 98.88 173 ILE A CA 1
ATOM 1410 C C . ILE A 1 173 ? 6.431 -0.534 -14.537 1.00 98.88 173 ILE A C 1
ATOM 1412 O O . ILE A 1 173 ? 6.983 -0.621 -15.631 1.00 98.88 173 ILE A O 1
ATOM 1416 N N . ARG A 1 174 ? 5.142 -0.819 -14.360 1.00 98.81 174 ARG A N 1
ATOM 1417 C CA . ARG A 1 174 ? 4.174 -1.005 -15.444 1.00 98.81 174 ARG A CA 1
ATOM 1418 C C . ARG A 1 174 ? 3.192 0.154 -15.432 1.00 98.81 174 ARG A C 1
ATOM 1420 O O . ARG A 1 174 ? 2.671 0.482 -14.367 1.00 98.81 174 ARG A O 1
ATOM 1427 N N . GLU A 1 175 ? 2.907 0.699 -16.603 1.00 98.69 175 GLU A N 1
ATOM 1428 C CA . GLU A 1 175 ? 1.949 1.786 -16.810 1.00 98.69 175 GLU A CA 1
ATOM 1429 C C . GLU A 1 175 ? 0.823 1.315 -17.726 1.00 98.69 175 GLU A C 1
ATOM 1431 O O . GLU A 1 175 ? 1.028 0.496 -18.632 1.00 98.69 175 GLU A O 1
ATOM 1436 N N . PHE A 1 176 ? -0.377 1.816 -17.458 1.00 98.44 176 PHE A N 1
ATOM 1437 C CA . PHE A 1 176 ? -1.614 1.357 -18.072 1.00 98.44 176 PHE A CA 1
ATOM 1438 C C . PHE A 1 176 ? -2.401 2.549 -18.611 1.00 98.44 176 PHE A C 1
ATOM 1440 O O . PHE A 1 176 ? -2.391 3.630 -18.023 1.00 98.44 176 PHE A O 1
ATOM 1447 N N . ASN A 1 177 ? -3.094 2.348 -19.728 1.00 96.31 177 ASN A N 1
ATOM 1448 C CA . ASN A 1 177 ? -4.030 3.334 -20.253 1.00 96.31 177 ASN A CA 1
ATOM 1449 C C . ASN A 1 177 ? -5.327 3.375 -19.407 1.00 96.31 177 ASN A C 1
ATOM 1451 O O . ASN A 1 177 ? -5.538 2.504 -18.556 1.00 96.31 177 ASN A O 1
ATOM 1455 N N . PRO A 1 178 ? -6.235 4.341 -19.649 1.00 93.50 178 PRO A N 1
ATOM 1456 C CA . PRO A 1 178 ? -7.498 4.443 -18.909 1.00 93.50 178 PRO A CA 1
ATOM 1457 C C . PRO A 1 178 ? -8.418 3.211 -19.005 1.00 93.50 178 PRO A C 1
ATOM 1459 O O . PRO A 1 178 ? -9.251 3.001 -18.127 1.00 93.50 178 PRO A O 1
ATOM 1462 N N . GLU A 1 179 ? -8.264 2.367 -20.030 1.00 92.44 179 GLU A N 1
ATOM 1463 C CA . GLU A 1 179 ? -9.020 1.112 -20.175 1.00 92.44 179 GLU A CA 1
ATOM 1464 C C . GLU A 1 179 ? -8.439 -0.032 -19.321 1.00 92.44 179 GLU A C 1
ATOM 1466 O O . GLU A 1 179 ? -9.074 -1.077 -19.161 1.00 92.44 179 GLU A O 1
ATOM 1471 N N . GLY A 1 180 ? -7.251 0.161 -18.737 1.00 91.50 180 GLY A N 1
ATOM 1472 C CA . GLY A 1 180 ? -6.526 -0.832 -17.944 1.00 91.50 180 GLY A CA 1
ATOM 1473 C C . GLY A 1 180 ? -5.601 -1.734 -18.766 1.00 91.50 180 GLY A C 1
ATOM 1474 O O . GLY A 1 180 ? -5.117 -2.743 -18.248 1.00 91.50 180 GLY A O 1
ATOM 1475 N N . LYS A 1 181 ? -5.331 -1.401 -20.033 1.00 96.25 181 LYS A N 1
ATOM 1476 C CA . LYS A 1 181 ? -4.354 -2.109 -20.869 1.00 96.25 181 LYS A CA 1
ATOM 1477 C C . LYS A 1 181 ? -2.950 -1.587 -20.573 1.00 96.25 181 LYS A C 1
ATOM 1479 O O . LYS A 1 181 ? -2.726 -0.381 -20.541 1.00 96.25 181 LYS A O 1
ATOM 1484 N N . GLN A 1 182 ? -1.996 -2.494 -20.367 1.00 97.94 182 GLN A N 1
ATOM 1485 C CA . GLN A 1 182 ? -0.592 -2.122 -20.181 1.00 97.94 182 GLN A CA 1
ATOM 1486 C C . GLN A 1 182 ? -0.051 -1.500 -21.474 1.00 97.94 182 GLN A C 1
ATOM 1488 O O . GLN A 1 182 ? -0.146 -2.122 -22.529 1.00 97.94 182 GLN A O 1
ATOM 1493 N N . ILE A 1 183 ? 0.530 -0.308 -21.372 1.00 98.44 183 ILE A N 1
ATOM 1494 C CA . ILE A 1 183 ? 1.099 0.438 -22.507 1.00 98.44 183 ILE A CA 1
ATOM 1495 C C . ILE A 1 183 ? 2.617 0.550 -22.429 1.00 98.44 183 ILE A C 1
ATOM 1497 O O . ILE A 1 183 ? 3.289 0.672 -23.448 1.00 98.44 183 ILE A O 1
ATOM 1501 N N . LYS A 1 184 ? 3.177 0.468 -21.218 1.00 98.62 184 LYS A N 1
ATOM 1502 C CA . LYS A 1 184 ? 4.614 0.586 -21.003 1.00 98.62 184 LYS A CA 1
ATOM 1503 C C . LYS A 1 184 ? 5.070 -0.270 -19.829 1.00 98.62 184 LYS A C 1
ATOM 1505 O O . LYS A 1 184 ? 4.343 -0.462 -18.850 1.00 98.62 184 LYS A O 1
ATOM 1510 N N . LYS A 1 185 ? 6.285 -0.803 -19.929 1.00 98.75 185 LYS A N 1
ATOM 1511 C CA . LYS A 1 185 ? 7.009 -1.408 -18.813 1.00 98.75 185 LYS A CA 1
ATOM 1512 C C . LYS A 1 185 ? 8.466 -0.961 -18.830 1.00 98.75 185 LYS A C 1
ATOM 1514 O O . LYS A 1 185 ? 9.172 -1.242 -19.794 1.00 98.75 185 LYS A O 1
ATOM 1519 N N . THR A 1 186 ? 8.915 -0.350 -17.741 1.00 98.81 186 THR A N 1
ATOM 1520 C CA . THR A 1 186 ? 10.306 0.071 -17.542 1.00 98.81 186 THR A CA 1
ATOM 1521 C C . THR A 1 186 ? 10.959 -0.809 -16.486 1.00 98.81 186 THR A C 1
ATOM 1523 O O . THR A 1 186 ? 10.391 -1.029 -15.417 1.00 98.81 186 THR A O 1
ATOM 1526 N N . PHE A 1 187 ? 12.140 -1.336 -16.785 1.00 98.81 187 PHE A N 1
ATOM 1527 C CA . PHE A 1 187 ? 12.999 -2.065 -15.857 1.00 98.81 187 PHE A CA 1
ATOM 1528 C C . PHE A 1 187 ? 14.137 -1.159 -15.407 1.00 98.81 187 PHE A C 1
ATOM 1530 O O . PHE A 1 187 ? 14.671 -0.397 -16.215 1.00 98.81 187 PHE A O 1
ATOM 1537 N N . TYR A 1 188 ? 14.535 -1.286 -14.147 1.00 98.56 188 TYR A N 1
ATOM 1538 C CA . TYR A 1 188 ? 15.574 -0.460 -13.543 1.00 98.56 188 TYR A CA 1
ATOM 1539 C C . TYR A 1 188 ? 16.752 -1.317 -13.082 1.00 98.56 188 TYR A C 1
ATOM 1541 O O . TYR A 1 188 ? 16.594 -2.490 -12.731 1.00 98.56 188 TYR A O 1
ATOM 1549 N N . ASN A 1 189 ? 17.941 -0.727 -13.105 1.00 98.12 189 ASN A N 1
ATOM 1550 C CA . ASN A 1 189 ? 19.100 -1.240 -12.389 1.00 98.12 189 ASN A CA 1
ATOM 1551 C C . ASN A 1 189 ? 18.977 -0.909 -10.888 1.00 98.12 189 ASN A C 1
ATOM 1553 O O . ASN A 1 189 ? 18.207 -0.018 -10.522 1.00 98.12 189 ASN A O 1
ATOM 1557 N N . PRO A 1 190 ? 19.743 -1.579 -10.004 1.0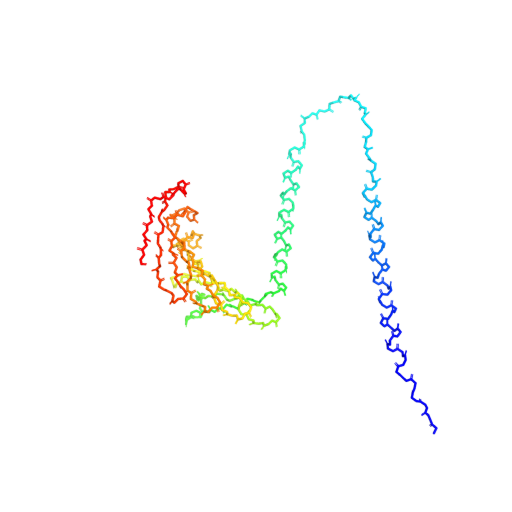0 96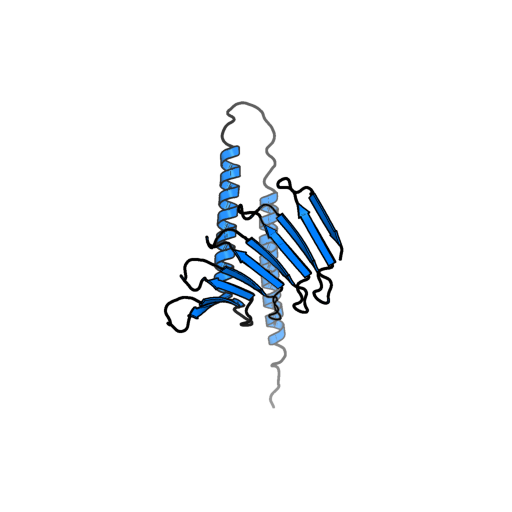.31 190 PRO A N 1
ATOM 1558 C CA . PRO A 1 190 ? 19.704 -1.292 -8.569 1.00 96.31 190 PRO A CA 1
ATOM 1559 C C . PRO A 1 190 ? 20.075 0.149 -8.183 1.00 96.31 190 PRO A C 1
ATOM 156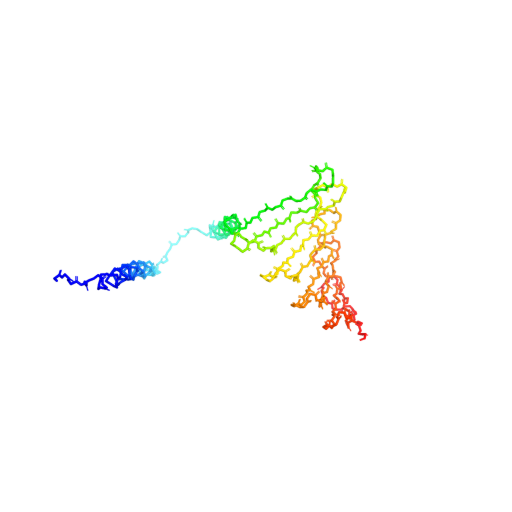1 O O . PRO A 1 190 ? 19.642 0.628 -7.143 1.00 96.31 190 PRO A O 1
ATOM 1564 N N . ASP A 1 191 ? 20.843 0.853 -9.020 1.00 96.56 191 ASP A N 1
ATOM 1565 C CA . ASP A 1 191 ? 21.176 2.275 -8.842 1.00 96.56 191 ASP A CA 1
ATOM 1566 C C . ASP A 1 191 ? 20.037 3.232 -9.257 1.00 96.56 191 ASP A C 1
ATOM 1568 O O . ASP A 1 191 ? 20.176 4.450 -9.156 1.00 96.56 191 ASP A O 1
ATOM 1572 N N . GLY A 1 192 ? 18.906 2.693 -9.726 1.00 95.75 192 GLY A N 1
ATOM 1573 C CA . GLY A 1 192 ? 17.740 3.448 -10.178 1.00 95.75 192 GLY A CA 1
ATOM 1574 C C . GLY A 1 192 ? 17.803 3.911 -11.635 1.00 95.75 192 GLY A C 1
ATOM 1575 O O . GLY A 1 192 ? 16.844 4.520 -12.111 1.00 95.75 192 GLY A O 1
ATOM 1576 N N . THR A 1 193 ? 18.876 3.618 -12.376 1.00 98.06 193 THR A N 1
ATOM 1577 C CA . THR A 1 193 ? 18.952 3.932 -13.810 1.00 98.06 193 THR A CA 1
ATOM 1578 C C . THR A 1 193 ? 18.038 3.021 -14.628 1.00 98.06 193 THR A C 1
ATOM 1580 O O . THR A 1 193 ? 17.793 1.865 -14.275 1.00 98.06 193 THR A O 1
ATOM 1583 N N . VAL A 1 194 ? 17.506 3.534 -15.741 1.00 98.50 194 VAL A N 1
ATOM 1584 C CA . VAL A 1 194 ? 16.665 2.738 -16.645 1.00 98.50 194 VAL A CA 1
ATOM 1585 C C . VAL A 1 194 ? 17.526 1.693 -17.346 1.00 98.50 194 VAL A C 1
ATOM 1587 O O . VAL A 1 194 ? 18.465 2.023 -18.065 1.00 98.50 194 VAL A O 1
ATOM 1590 N N . LYS A 1 195 ? 17.172 0.421 -17.161 1.00 98.25 195 LYS A N 1
ATOM 1591 C CA . LYS A 1 195 ? 17.808 -0.717 -17.828 1.00 98.25 195 LYS A CA 1
ATOM 1592 C C . LYS A 1 195 ? 17.183 -0.995 -19.191 1.00 98.25 195 LYS A C 1
ATOM 1594 O O . LYS A 1 195 ? 17.892 -1.281 -20.149 1.00 98.25 195 LYS A O 1
ATOM 1599 N N . GLN A 1 196 ? 15.854 -0.985 -19.261 1.00 98.50 196 GLN A N 1
ATOM 1600 C CA . GLN A 1 196 ? 15.111 -1.343 -20.467 1.00 98.50 196 GLN A CA 1
ATOM 1601 C C . GLN A 1 196 ? 13.697 -0.772 -20.418 1.00 98.50 196 GLN A C 1
ATOM 1603 O O . GLN A 1 196 ? 13.061 -0.791 -19.365 1.00 98.50 196 GLN A O 1
ATOM 1608 N N . GLU A 1 197 ? 13.175 -0.365 -21.571 1.00 98.56 197 GLU A N 1
ATOM 1609 C CA . GLU A 1 197 ? 11.768 -0.008 -21.743 1.00 98.56 197 GLU A CA 1
ATOM 1610 C C . GLU A 1 197 ? 11.109 -0.893 -22.804 1.00 98.56 197 GLU A C 1
ATOM 1612 O O . GLU A 1 197 ? 11.709 -1.212 -23.828 1.00 98.56 197 GLU A O 1
ATOM 1617 N N . LEU A 1 198 ? 9.869 -1.302 -22.540 1.00 98.50 198 LEU A N 1
ATOM 1618 C CA . LEU A 1 198 ? 8.999 -2.023 -23.465 1.00 98.50 198 LEU A CA 1
ATOM 1619 C C . LEU A 1 198 ? 7.711 -1.217 -23.648 1.00 98.50 198 LEU A C 1
ATOM 1621 O O . LEU A 1 198 ? 7.059 -0.896 -22.653 1.00 98.50 198 LEU A O 1
ATOM 1625 N N . ILE A 1 199 ? 7.345 -0.929 -24.896 1.00 98.00 199 ILE A N 1
ATOM 1626 C CA . ILE A 1 199 ? 6.122 -0.210 -25.285 1.00 98.00 199 ILE A CA 1
ATOM 1627 C C . ILE A 1 199 ? 5.218 -1.188 -26.054 1.00 98.00 199 ILE A C 1
ATOM 1629 O O . ILE A 1 199 ? 5.737 -2.002 -26.821 1.00 98.00 199 ILE A O 1
ATOM 1633 N N . TYR A 1 200 ? 3.904 -1.140 -25.811 1.00 93.62 200 TYR A N 1
ATOM 1634 C CA . TYR A 1 200 ? 2.905 -2.106 -26.304 1.00 93.62 200 TYR A CA 1
ATOM 1635 C C . TYR A 1 200 ? 1.770 -1.451 -27.093 1.00 93.62 200 TYR A C 1
ATOM 1637 O O . TYR A 1 200 ? 1.474 -0.266 -26.828 1.00 93.62 200 TYR A O 1
#

Solvent-accessible surface area (backbone atoms only — not comparable to full-atom values): 11215 Å² total; per-residue (Å²): 144,86,84,90,74,77,81,69,57,66,65,55,53,58,54,55,55,53,53,50,55,54,51,54,52,51,52,52,50,51,53,51,53,56,63,70,63,66,69,84,80,78,89,75,90,84,87,89,83,95,85,64,67,70,62,51,55,52,51,51,51,52,50,51,54,51,51,52,52,50,53,50,51,55,49,47,62,72,46,38,42,81,46,83,38,57,38,100,81,73,73,46,46,37,35,37,40,32,20,36,55,86,81,65,43,50,38,35,37,43,30,34,34,88,93,44,64,80,30,33,42,35,39,39,34,32,41,100,88,58,44,53,38,36,39,40,31,33,38,91,81,31,72,42,36,38,33,38,39,34,34,42,100,87,58,33,49,39,37,37,41,31,34,37,96,81,33,70,44,54,40,33,40,38,33,31,42,90,89,47,49,71,38,38,37,40,32,37,36,89,88,65,48,82,68,45,76,46,79,104

pLDDT: mean 82.7, std 19.72, range [31.31, 98.88]

Radius of gyration: 28.16 Å; Cα contacts (8 Å, |Δi|>4): 301; chains: 1; bounding box: 89×63×52 Å

Nearest PDB structures (foldseek):
  7vfk-assembly1_B  TM=7.547E-01  e=8.895E-06  Staphylococcus aureus subsp. aureus USA300
  8qjd-assembly1_A  TM=3.861E-01  e=5.999E-04  Salmonella bongori N268-08
  8qjc-assembly1_A  TM=2.724E-01  e=9.878E-04  Salmonella bongori N268-08
  8qjd-assembly2_B  TM=2.549E-01  e=7.487E-04  Salmonella bongori N268-08
  6l7i-assembly1_G  TM=2.838E-01  e=1.921E-03  Photorhabdus luminescens

Sequence (200 aa):
MKTNNQKKLKNKIFIIWGLFITGVILVFLIILLLAMNKTQPKTDNQNQPTLTSKTNLQQEQETYNAILRKIKSEVDELTNIKEIVYRPDDKTINYIKILDSQTKKEIKRIVYDGADDENITSIREFNPEGKLIKETFYLLDGKTISSIREFNPEGKQIKKTFYLLDGKTISSIREFNPEGKQIKKTFYNPDGTVKQELIY